Protein AF-A0A432TRB0-F1 (afdb_monomer)

Mean predicted aligned error: 4.16 Å

Sequence (182 aa):
MESYEELVNFVTTVERAGCDTFIIHARKAWLKGLSPKENRTVPPLNYDWVYQIKQDFPELTIGINGGINCLEDALNHLERVDSTMLGRVAYHQPYLLCDVDAKIYKQNTTKLSREQVLLDFIEYMKNQNDQGVPIRSMTRHILGLYHGQPNAKKFRRLLSGTTVELDHLYEWLEYKDRERGS

Radius of gyration: 20.76 Å; Cα contacts (8 Å, |Δi|>4): 179; chains: 1; bounding box: 58×46×51 Å

Nearest PDB structures (foldseek):
  3b0u-assembly2_Y  TM=9.724E-01  e=5.844E-15  Thermus thermophilus HB8
  3b0p-assembly1_A  TM=9.502E-01  e=9.529E-14  Thermus thermophilus HB8
  8ruw-assembly1_C  TM=7.372E-01  e=8.352E-02  Archaeoglobus fulgidus DSM 4304
  8ruw-assembly3_D  TM=7.428E-01  e=2.036E-01  Archaeoglobus fulgidus DSM 4304
  8ruw-assembly2_A  TM=5.173E-01  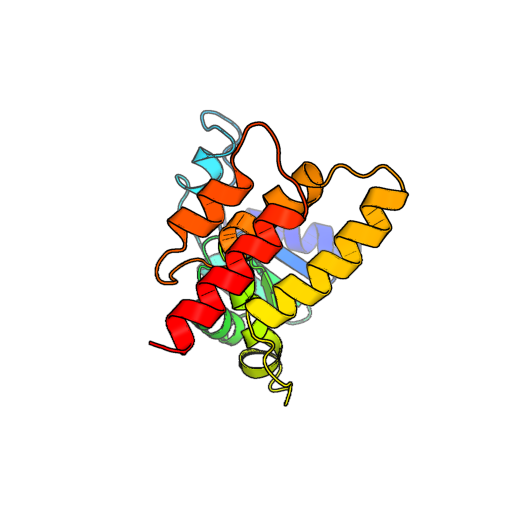e=1.343E-01  Archaeoglobus fulgidus DSM 4304

Structur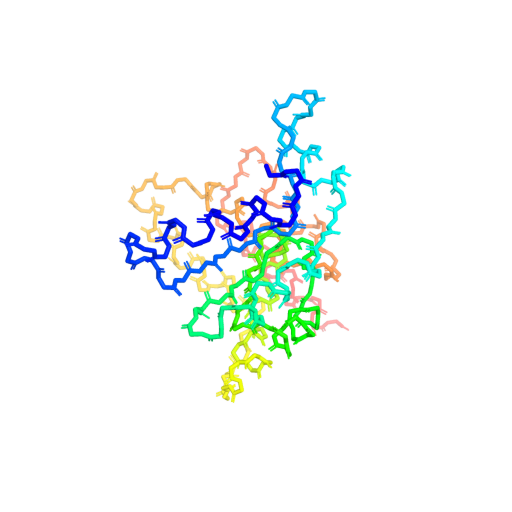e (mmCIF, N/CA/C/O backbone):
data_AF-A0A432TRB0-F1
#
_entry.id   AF-A0A432TRB0-F1
#
loop_
_atom_site.group_PDB
_atom_site.id
_atom_site.type_symbol
_atom_site.label_atom_id
_atom_site.label_alt_id
_atom_site.label_comp_id
_atom_site.label_asym_id
_atom_site.label_entity_id
_atom_site.label_seq_id
_atom_site.pdbx_PDB_ins_code
_atom_site.Cartn_x
_atom_site.Cartn_y
_atom_site.Cartn_z
_atom_site.occupancy
_atom_site.B_iso_or_equiv
_atom_site.auth_seq_id
_atom_site.auth_comp_id
_atom_site.auth_asym_id
_atom_site.auth_atom_id
_atom_site.pdbx_PDB_model_num
ATOM 1 N N . MET A 1 1 ? -15.232 14.414 12.896 1.00 74.44 1 MET A N 1
ATOM 2 C CA . MET A 1 1 ? -14.896 13.607 14.077 1.00 74.44 1 MET A CA 1
ATOM 3 C C . MET A 1 1 ? -13.845 14.346 14.857 1.00 74.44 1 MET A C 1
ATOM 5 O O . MET A 1 1 ? -12.675 14.332 14.479 1.00 74.44 1 MET A O 1
ATOM 9 N N . GLU A 1 2 ? -14.282 15.049 15.889 1.00 83.25 2 GLU A N 1
ATOM 10 C CA . GLU A 1 2 ? -13.422 15.837 16.752 1.00 83.25 2 GLU A CA 1
ATOM 11 C C . GLU A 1 2 ? -13.025 15.112 18.037 1.00 83.25 2 GLU A C 1
ATOM 13 O O . GLU A 1 2 ? -11.915 15.351 18.521 1.00 83.25 2 GLU A O 1
ATOM 18 N N . SER A 1 3 ? -13.829 14.150 18.497 1.00 93.19 3 SER A N 1
ATOM 19 C CA . SER A 1 3 ? -13.592 13.341 19.699 1.00 93.19 3 SER A CA 1
ATOM 20 C C . SER A 1 3 ? -13.648 11.831 19.424 1.00 93.19 3 SER A C 1
ATOM 22 O O . SER A 1 3 ? -14.119 11.388 18.374 1.00 93.19 3 SER A O 1
ATOM 24 N N . TYR A 1 4 ? -13.164 11.044 20.389 1.00 96.31 4 TYR A N 1
ATOM 25 C CA . TYR A 1 4 ? -13.282 9.585 20.364 1.00 96.31 4 TYR A CA 1
ATOM 26 C C . TYR A 1 4 ? -14.751 9.139 20.424 1.00 96.31 4 TYR A C 1
ATOM 28 O O . TYR A 1 4 ? -15.165 8.256 19.683 1.00 96.31 4 TYR A O 1
ATOM 36 N N . GLU A 1 5 ? -15.565 9.817 21.233 1.00 97.25 5 GLU A N 1
ATOM 37 C CA . GLU A 1 5 ? -17.002 9.556 21.359 1.00 97.25 5 GLU A CA 1
ATOM 38 C C . GLU A 1 5 ? -17.745 9.716 20.022 1.00 97.25 5 GLU A C 1
ATOM 40 O O . GLU A 1 5 ? -18.594 8.899 19.676 1.00 97.25 5 GLU A O 1
ATOM 45 N N . GLU A 1 6 ? -17.386 10.718 19.211 1.00 96.00 6 GLU A N 1
ATOM 46 C CA . GLU A 1 6 ? -17.946 10.864 17.862 1.00 96.00 6 GLU A CA 1
ATOM 47 C C . GLU A 1 6 ? -17.585 9.685 16.945 1.00 96.00 6 GLU A C 1
ATOM 49 O O . GLU A 1 6 ? -18.411 9.273 16.128 1.00 96.00 6 GLU A O 1
ATOM 54 N N . LEU A 1 7 ? -16.370 9.136 17.069 1.00 96.81 7 LEU A N 1
ATOM 55 C CA . LEU A 1 7 ? -15.952 7.948 16.320 1.00 96.81 7 LEU A CA 1
ATOM 56 C C . LEU A 1 7 ? -16.743 6.711 16.767 1.00 96.81 7 LEU A C 1
ATOM 58 O O . LEU A 1 7 ? -17.255 5.989 15.914 1.00 96.81 7 LEU A O 1
ATOM 62 N N . VAL A 1 8 ? -16.908 6.506 18.076 1.00 98.19 8 VAL A N 1
ATOM 63 C CA . VAL A 1 8 ? -17.720 5.415 18.648 1.00 98.19 8 VAL A CA 1
ATOM 64 C C . VAL A 1 8 ? -19.171 5.498 18.170 1.00 98.19 8 VAL A C 1
ATOM 66 O O . VAL A 1 8 ? -19.730 4.505 17.700 1.00 98.19 8 VAL A O 1
ATOM 69 N N . ASN A 1 9 ? -19.775 6.689 18.218 1.00 97.94 9 ASN A N 1
ATOM 70 C CA . ASN A 1 9 ? -21.145 6.912 17.751 1.00 97.94 9 ASN A CA 1
ATOM 71 C C . ASN A 1 9 ? -21.296 6.614 16.254 1.00 97.94 9 ASN A C 1
ATOM 73 O O . ASN A 1 9 ? -22.291 6.016 15.835 1.00 97.94 9 ASN A O 1
ATOM 77 N N . PHE A 1 10 ? -20.305 6.991 15.442 1.00 97.38 10 PHE A N 1
ATOM 78 C CA . PHE A 1 10 ? -20.291 6.661 14.020 1.00 97.38 10 PHE A CA 1
ATOM 79 C C . PHE A 1 10 ? -20.196 5.153 13.781 1.00 97.38 10 PHE A C 1
ATOM 81 O O . PHE A 1 10 ? -21.017 4.619 13.038 1.00 97.38 10 PHE A O 1
ATOM 88 N N . VAL A 1 11 ? -19.242 4.473 14.427 1.00 98.12 11 VAL A N 1
ATOM 89 C CA . VAL A 1 11 ? -19.058 3.019 14.295 1.00 98.12 11 VAL A CA 1
ATOM 90 C C . VAL A 1 11 ? -20.341 2.295 14.689 1.00 98.12 11 VAL A C 1
ATOM 92 O O . VAL A 1 11 ? -20.870 1.547 13.879 1.00 98.12 11 VAL A O 1
ATOM 95 N N . THR A 1 12 ? -20.922 2.627 15.844 1.00 98.25 12 THR A N 1
ATOM 96 C CA . THR A 1 12 ? -22.200 2.065 16.324 1.00 98.25 12 THR A CA 1
ATOM 97 C C . THR A 1 12 ? -23.340 2.273 15.325 1.00 98.25 12 THR A C 1
ATOM 99 O O . THR A 1 12 ? -24.150 1.385 15.078 1.00 98.25 12 THR A O 1
ATOM 102 N N . THR A 1 13 ? -23.441 3.467 14.736 1.00 98.38 13 THR A N 1
ATOM 103 C CA . THR A 1 13 ? -24.518 3.773 13.782 1.00 98.38 13 THR A CA 1
ATOM 104 C C . THR A 1 13 ? -24.393 2.933 12.512 1.00 98.38 13 THR A C 1
ATOM 106 O O . THR A 1 13 ? -25.391 2.426 12.005 1.00 98.38 13 THR A O 1
ATOM 109 N N . VAL A 1 14 ? -23.171 2.78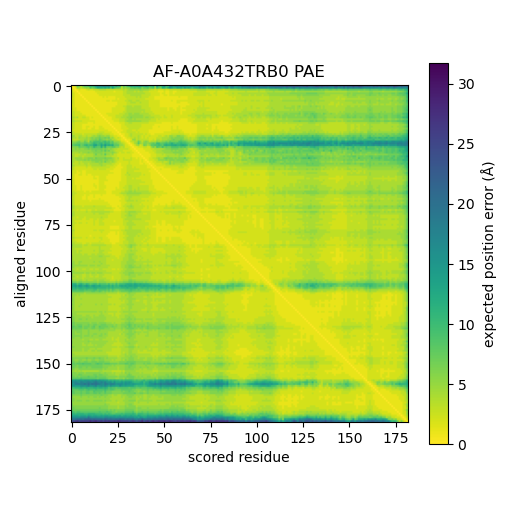6 11.999 1.00 98.19 14 VAL A N 1
ATOM 110 C CA . VAL A 1 14 ? -22.887 2.049 10.761 1.00 98.19 14 VAL A CA 1
ATOM 111 C C . VAL A 1 14 ? -22.937 0.532 10.990 1.00 98.19 14 VAL A C 1
ATOM 113 O O . VAL A 1 14 ? -23.422 -0.202 10.134 1.00 98.19 14 VAL A O 1
ATOM 116 N N . GLU A 1 15 ? -22.528 0.067 12.168 1.00 98.00 15 GLU A N 1
ATOM 117 C CA . GLU A 1 15 ? -22.629 -1.327 12.616 1.00 98.00 15 GLU A CA 1
ATOM 118 C C . GLU A 1 15 ? -24.089 -1.779 12.723 1.00 98.00 15 GLU A C 1
ATOM 120 O O . GLU A 1 15 ? -24.465 -2.791 12.137 1.00 98.00 15 GLU A O 1
ATOM 125 N N . ARG A 1 16 ? -24.968 -0.952 13.306 1.00 97.88 16 ARG A N 1
ATOM 126 C CA . ARG A 1 16 ? -26.427 -1.188 13.316 1.00 97.88 16 ARG A CA 1
ATOM 127 C C . ARG A 1 16 ? -27.068 -1.242 11.929 1.00 97.88 16 ARG A C 1
ATOM 129 O O . ARG A 1 16 ? -28.162 -1.785 11.790 1.00 97.88 16 ARG A O 1
ATOM 136 N N . ALA A 1 17 ? -26.416 -0.680 10.913 1.00 98.25 17 ALA A N 1
ATOM 137 C CA . ALA A 1 17 ? -26.844 -0.800 9.522 1.00 98.25 17 ALA A CA 1
ATOM 138 C C . ALA A 1 17 ? -26.351 -2.100 8.848 1.00 98.25 17 ALA A C 1
ATOM 140 O O . ALA A 1 17 ? -26.643 -2.317 7.673 1.00 98.25 17 ALA A O 1
ATOM 141 N N . GLY A 1 18 ? -25.634 -2.964 9.577 1.00 97.88 18 GLY A N 1
ATOM 142 C CA . GLY A 1 18 ? -25.152 -4.272 9.126 1.00 97.88 18 GLY A CA 1
ATOM 143 C C . GLY A 1 18 ? -23.686 -4.306 8.685 1.00 97.88 18 GLY A C 1
ATOM 144 O O . GLY A 1 18 ? -23.268 -5.293 8.089 1.00 97.88 18 GLY A O 1
ATOM 145 N N . CYS A 1 19 ? -22.906 -3.248 8.927 1.00 98.38 19 CYS A N 1
ATOM 146 C CA . CYS A 1 19 ? -21.479 -3.226 8.603 1.00 98.38 19 CYS A CA 1
ATOM 147 C C . CYS A 1 19 ? -20.657 -3.920 9.697 1.00 98.38 19 CYS A C 1
ATOM 149 O O . CYS A 1 19 ? -20.662 -3.475 10.840 1.00 98.38 19 CYS A O 1
ATOM 151 N N . ASP A 1 20 ? -19.899 -4.953 9.341 1.00 98.19 20 ASP A N 1
ATOM 152 C CA . ASP A 1 20 ? -19.050 -5.712 10.272 1.00 98.19 20 ASP A CA 1
ATOM 153 C C . ASP A 1 20 ? -17.554 -5.352 10.183 1.00 98.19 20 ASP A C 1
ATOM 155 O O . ASP A 1 20 ? -16.756 -5.754 11.032 1.00 98.19 20 ASP A O 1
ATOM 159 N N . THR A 1 21 ? -17.165 -4.575 9.168 1.00 98.56 21 THR A N 1
ATOM 160 C CA . THR A 1 21 ? -15.766 -4.305 8.829 1.00 98.56 21 THR A CA 1
ATOM 161 C C . THR A 1 21 ? -15.508 -2.811 8.678 1.00 98.56 21 THR A C 1
ATOM 163 O O . THR A 1 21 ? -16.112 -2.136 7.845 1.00 98.56 21 THR A O 1
ATOM 166 N N . PHE A 1 22 ? -14.545 -2.287 9.436 1.00 98.62 22 PHE A N 1
ATOM 167 C CA . PHE A 1 22 ? -14.194 -0.869 9.447 1.00 98.62 22 PHE A CA 1
ATOM 168 C C . PHE A 1 22 ? -12.711 -0.673 9.173 1.00 98.62 22 PHE A C 1
ATOM 170 O O . PHE A 1 22 ? -11.869 -1.071 9.970 1.00 98.62 22 PHE A O 1
ATOM 177 N N . ILE A 1 23 ? -12.376 0.017 8.082 1.00 98.25 23 ILE A N 1
ATOM 178 C CA . ILE A 1 23 ? -11.000 0.441 7.808 1.00 98.25 23 ILE A CA 1
ATOM 179 C C . ILE A 1 23 ? -10.862 1.914 8.174 1.00 98.25 23 ILE A C 1
ATOM 181 O O . ILE A 1 23 ? -11.333 2.801 7.461 1.00 98.25 23 ILE A O 1
ATOM 185 N N . ILE A 1 24 ? -10.208 2.178 9.300 1.00 97.88 24 ILE A N 1
ATOM 186 C CA . ILE A 1 24 ? -10.094 3.514 9.873 1.00 97.88 24 ILE A CA 1
ATOM 187 C C . ILE A 1 24 ? -8.760 4.124 9.450 1.00 97.88 24 ILE A C 1
ATOM 189 O O . ILE A 1 24 ? -7.683 3.682 9.856 1.00 97.88 24 ILE A O 1
ATOM 193 N N . HIS A 1 25 ? -8.820 5.192 8.650 1.00 97.00 25 HIS A N 1
ATOM 194 C CA . HIS A 1 25 ? -7.656 6.050 8.462 1.00 97.00 25 HIS A CA 1
ATOM 195 C C . HIS A 1 25 ? -7.420 6.819 9.763 1.00 97.00 25 HIS A C 1
ATOM 197 O O . HIS A 1 25 ? -8.200 7.697 10.124 1.00 97.00 25 HIS A O 1
ATOM 203 N N . ALA A 1 26 ? -6.309 6.539 10.442 1.00 96.62 26 ALA A N 1
ATOM 204 C CA . ALA A 1 26 ? -5.954 7.075 11.756 1.00 96.62 26 ALA A CA 1
ATOM 205 C C . ALA A 1 26 ? -5.559 8.564 11.731 1.00 96.62 26 ALA A C 1
ATOM 207 O O . ALA A 1 26 ? -4.728 9.015 12.507 1.00 96.62 26 ALA A O 1
ATOM 208 N N . ARG A 1 27 ? -6.089 9.348 10.791 1.00 94.25 27 ARG A N 1
ATOM 209 C CA . ARG A 1 27 ? -5.815 10.775 10.626 1.00 94.25 27 ARG A CA 1
ATOM 210 C C . ARG A 1 27 ? -7.122 11.474 10.306 1.00 94.25 27 ARG A C 1
ATOM 212 O O . ARG A 1 27 ? -7.844 11.039 9.413 1.00 94.25 27 ARG A O 1
ATOM 219 N N . LYS A 1 28 ? -7.386 12.584 10.988 1.00 90.88 28 LYS A N 1
ATOM 220 C CA . LYS A 1 28 ? -8.541 13.431 10.683 1.00 90.88 28 LYS A CA 1
ATOM 221 C C . LYS A 1 28 ? -8.405 14.033 9.282 1.00 90.88 28 LYS A C 1
ATOM 223 O O . LYS A 1 28 ? -7.316 14.439 8.882 1.00 90.88 28 LYS A O 1
ATOM 228 N N . ALA A 1 29 ? -9.522 14.138 8.569 1.00 88.00 29 ALA A N 1
ATOM 229 C CA . ALA A 1 29 ? -9.616 14.932 7.351 1.00 88.00 29 ALA A CA 1
ATOM 230 C C . ALA A 1 29 ? -10.151 16.329 7.701 1.00 88.00 29 ALA A C 1
ATOM 232 O O . ALA A 1 29 ? -11.322 16.487 8.043 1.00 88.00 29 ALA A O 1
ATOM 233 N N . TRP A 1 30 ? -9.300 17.350 7.618 1.00 89.06 30 TRP A N 1
ATOM 234 C CA . TRP A 1 30 ? -9.689 18.751 7.767 1.00 89.06 30 TRP A CA 1
ATOM 235 C C . TRP A 1 30 ? -10.098 19.312 6.407 1.00 89.06 30 TRP A C 1
ATOM 237 O O . TRP A 1 30 ? -9.271 19.656 5.563 1.00 89.06 30 TRP A O 1
ATOM 247 N N . LEU A 1 31 ? -11.413 19.383 6.191 1.00 84.44 31 LEU A N 1
ATOM 248 C CA . LEU A 1 31 ? -12.007 19.801 4.916 1.00 84.44 31 LEU A CA 1
ATOM 249 C C . LEU A 1 31 ? -11.920 21.314 4.663 1.00 84.44 31 LEU A C 1
ATOM 251 O O . LEU A 1 31 ? -12.159 21.764 3.546 1.00 84.44 31 LEU A O 1
ATOM 255 N N . LYS A 1 32 ? -11.587 22.108 5.686 1.00 84.44 32 LYS A N 1
ATOM 256 C CA . LYS A 1 32 ? -11.399 23.558 5.577 1.00 84.44 32 LYS A CA 1
ATOM 257 C C . LYS A 1 32 ? -9.938 23.903 5.842 1.00 84.44 32 LYS A C 1
ATOM 259 O O . LYS A 1 32 ? -9.384 23.496 6.857 1.00 84.44 32 LYS A O 1
ATOM 264 N N . GLY A 1 33 ? -9.337 24.671 4.936 1.00 88.06 33 GLY A N 1
ATOM 265 C CA . GLY A 1 33 ? -8.008 25.259 5.120 1.00 88.06 33 GLY A CA 1
ATOM 266 C C . GLY A 1 33 ? -6.815 24.394 4.702 1.00 88.06 33 GLY A C 1
ATOM 267 O O . GLY A 1 33 ? -5.718 24.932 4.651 1.00 88.06 33 GLY A O 1
ATOM 268 N N . LEU A 1 34 ? -7.003 23.113 4.358 1.00 90.38 34 LEU A N 1
ATOM 269 C CA . LEU A 1 34 ? -5.927 22.237 3.875 1.00 90.38 34 LEU A CA 1
ATOM 270 C C . LEU A 1 34 ? -6.250 21.618 2.509 1.00 90.38 34 LEU A C 1
ATOM 272 O O . LEU A 1 34 ? -7.362 21.151 2.263 1.00 90.38 34 LEU A O 1
ATOM 276 N N . SER A 1 35 ? -5.245 21.527 1.640 1.00 90.25 35 SER A N 1
ATOM 277 C CA . SER A 1 35 ? -5.315 20.759 0.392 1.00 90.25 35 SER A CA 1
ATOM 278 C C . SER A 1 35 ? -5.384 19.240 0.649 1.00 90.25 35 SER A C 1
ATOM 280 O O . SER A 1 35 ? -5.012 18.761 1.728 1.00 90.25 35 SER A O 1
ATOM 282 N N . PRO A 1 36 ? -5.775 18.419 -0.349 1.00 88.12 36 PRO A N 1
ATOM 283 C CA . PRO A 1 36 ? -5.734 16.957 -0.226 1.00 88.12 36 PRO A CA 1
ATOM 284 C C . PRO A 1 36 ? -4.340 16.400 0.097 1.00 88.12 36 PRO A C 1
ATOM 286 O O . PRO A 1 36 ? -4.217 15.357 0.738 1.00 88.12 36 PRO A O 1
ATOM 289 N N . LYS A 1 37 ? -3.274 17.081 -0.345 1.00 88.31 37 LYS A N 1
ATOM 290 C CA . LYS A 1 37 ? -1.893 16.696 -0.036 1.00 88.31 37 LYS A CA 1
ATOM 291 C C . LYS A 1 37 ? -1.568 16.978 1.429 1.00 88.31 37 LYS A C 1
ATOM 293 O O . LYS A 1 37 ? -1.043 16.095 2.102 1.00 88.31 37 LYS A O 1
ATOM 298 N N . GLU A 1 38 ? -1.915 18.163 1.922 1.00 91.00 38 GLU A N 1
ATOM 299 C CA . GLU A 1 38 ? -1.681 18.556 3.316 1.00 91.00 38 GLU A CA 1
ATOM 300 C C . GLU A 1 38 ? -2.500 17.716 4.292 1.00 91.00 38 GLU A C 1
ATOM 302 O O . GLU A 1 38 ? -1.979 17.304 5.321 1.00 91.00 38 GLU A O 1
ATOM 307 N N . ASN A 1 39 ? -3.729 17.336 3.940 1.00 90.12 39 ASN A N 1
ATOM 308 C CA . ASN A 1 39 ? -4.539 16.413 4.741 1.00 90.12 39 ASN A CA 1
ATOM 309 C C . ASN A 1 39 ? -3.878 15.039 4.969 1.00 90.12 39 ASN A C 1
ATOM 311 O O . ASN A 1 39 ? -4.236 14.321 5.898 1.00 90.12 39 ASN A O 1
ATOM 315 N N . ARG A 1 40 ? -2.872 14.672 4.165 1.00 87.69 40 ARG A N 1
ATOM 316 C CA . ARG A 1 40 ? -2.099 13.429 4.327 1.00 87.69 40 ARG A CA 1
ATOM 317 C C . ARG A 1 40 ? -0.829 13.592 5.167 1.00 87.69 40 ARG A C 1
ATOM 319 O O . ARG A 1 40 ? -0.159 12.581 5.412 1.00 87.69 40 ARG A O 1
ATOM 326 N N . THR A 1 41 ? -0.457 14.821 5.538 1.00 87.81 41 THR A N 1
ATOM 327 C CA . THR A 1 41 ? 0.804 15.136 6.241 1.00 87.81 41 THR A CA 1
ATOM 328 C C . THR A 1 41 ? 0.640 16.030 7.471 1.00 87.81 41 THR A C 1
ATOM 330 O O . THR A 1 41 ? 1.340 15.780 8.446 1.00 87.81 41 THR A O 1
ATOM 333 N N . VAL A 1 42 ? -0.332 16.944 7.502 1.00 91.25 42 VAL A N 1
ATOM 334 C CA . VAL A 1 42 ? -0.515 17.943 8.569 1.00 91.25 42 VAL A CA 1
ATOM 335 C C . VAL A 1 42 ? -1.262 17.411 9.804 1.00 91.25 42 VAL A C 1
ATOM 337 O O . VAL A 1 42 ? -0.665 17.462 10.876 1.00 91.25 42 VAL A O 1
ATOM 340 N N . PRO A 1 43 ? -2.498 16.864 9.734 1.00 92.44 43 PRO A N 1
ATOM 341 C CA . PRO A 1 43 ? -3.165 16.387 10.951 1.00 92.44 43 PRO A CA 1
ATOM 342 C C . PRO A 1 43 ? -2.399 15.194 11.539 1.00 92.44 43 PRO A C 1
ATOM 344 O O . PRO A 1 43 ? -2.001 14.326 10.764 1.00 92.44 43 PRO A O 1
ATOM 347 N N . PRO A 1 44 ? -2.159 15.106 12.855 1.00 94.50 44 PRO A N 1
ATOM 348 C CA . PRO A 1 44 ? -1.385 14.006 13.421 1.00 94.50 44 PRO A CA 1
ATOM 349 C C . PRO A 1 44 ? -2.089 12.659 13.225 1.00 94.50 44 PRO A C 1
ATOM 351 O O . PRO A 1 44 ? -3.308 12.586 13.048 1.00 94.50 44 PRO A O 1
ATOM 354 N N . LEU A 1 45 ? -1.297 11.587 13.242 1.00 96.31 45 LEU A N 1
ATOM 355 C CA . LEU A 1 45 ? -1.832 10.231 13.323 1.00 96.31 45 LEU A CA 1
ATOM 356 C C . LEU A 1 45 ? -2.282 9.957 14.761 1.00 96.31 45 LEU A C 1
ATOM 358 O O . LEU A 1 45 ? -1.612 10.368 15.703 1.00 96.31 45 LEU A O 1
ATOM 362 N N . ASN A 1 46 ? -3.396 9.253 14.912 1.00 97.06 46 ASN A N 1
ATOM 363 C CA . ASN A 1 46 ? -3.943 8.811 16.183 1.00 97.06 46 ASN A CA 1
ATOM 364 C C . ASN A 1 46 ? -4.320 7.331 16.070 1.00 97.06 46 ASN A C 1
ATOM 366 O O . ASN A 1 46 ? -5.469 6.978 15.801 1.00 97.06 46 ASN A O 1
ATOM 370 N N . TYR A 1 47 ? -3.312 6.471 16.201 1.00 98.25 47 TYR A N 1
ATOM 371 C CA . TYR A 1 47 ? -3.503 5.024 16.159 1.00 98.25 47 TYR A CA 1
ATOM 372 C C . TYR A 1 47 ? -4.228 4.502 17.401 1.00 98.25 47 TYR A C 1
ATOM 374 O O . TYR A 1 47 ? -4.985 3.543 17.290 1.00 98.25 47 TYR A O 1
ATOM 382 N N . ASP A 1 48 ? -4.061 5.170 18.545 1.00 98.12 48 ASP A N 1
ATOM 383 C CA . ASP A 1 48 ? -4.652 4.768 19.824 1.00 98.12 48 ASP A CA 1
ATOM 384 C C . ASP A 1 48 ? -6.175 4.705 19.761 1.00 98.12 48 ASP A C 1
ATOM 386 O O . ASP A 1 48 ? -6.768 3.766 20.278 1.00 98.12 48 ASP A O 1
ATOM 390 N N . TRP A 1 49 ? -6.817 5.627 19.041 1.00 98.00 49 TRP A N 1
ATOM 391 C CA . TRP A 1 49 ? -8.262 5.547 18.814 1.00 98.00 49 TRP A CA 1
ATOM 392 C C . TRP A 1 49 ? -8.672 4.321 18.002 1.00 98.00 49 TRP A C 1
ATOM 394 O O . TRP A 1 49 ? -9.709 3.735 18.280 1.00 98.00 49 TRP A O 1
ATOM 404 N N . VAL A 1 50 ? -7.879 3.906 17.012 1.00 98.56 50 VAL A N 1
ATOM 405 C CA . VAL A 1 50 ? -8.200 2.706 16.223 1.00 98.56 50 VAL A CA 1
ATOM 406 C C . VAL A 1 50 ? -8.058 1.450 17.083 1.00 98.56 50 VAL A C 1
ATOM 408 O O . VAL A 1 50 ? -8.903 0.561 17.013 1.00 98.56 50 VAL A O 1
ATOM 411 N N . TYR A 1 51 ? -7.036 1.403 17.942 1.00 98.75 51 TYR A N 1
ATOM 412 C CA . TYR A 1 51 ? -6.864 0.316 18.907 1.00 98.75 51 TYR A CA 1
ATOM 413 C C . TYR A 1 51 ? -7.982 0.273 19.939 1.00 98.75 51 TYR A C 1
ATOM 415 O O . TYR A 1 51 ? -8.488 -0.807 20.230 1.00 98.75 51 TYR A O 1
ATOM 423 N N . GLN A 1 52 ? -8.403 1.431 20.450 1.00 98.56 52 GLN A N 1
ATOM 424 C CA . GLN A 1 52 ? -9.516 1.500 21.387 1.00 98.56 52 GLN A CA 1
ATOM 425 C C . GLN A 1 52 ? -10.824 1.050 20.725 1.00 98.56 52 GLN A C 1
ATOM 427 O O . GLN A 1 52 ? -11.552 0.276 21.330 1.00 98.56 52 GLN A O 1
ATOM 432 N N . ILE A 1 53 ? -11.076 1.401 19.455 1.00 98.56 53 ILE A N 1
ATOM 433 C CA . ILE A 1 53 ? -12.241 0.875 18.723 1.00 98.56 53 ILE A CA 1
ATOM 434 C C . ILE A 1 53 ? -12.191 -0.653 18.618 1.00 98.56 53 ILE A C 1
ATOM 436 O O . ILE A 1 53 ? -13.216 -1.295 18.818 1.00 98.56 53 ILE A O 1
ATOM 440 N N . LYS A 1 54 ? -11.024 -1.264 18.363 1.00 98.69 54 LYS A N 1
ATOM 441 C CA . LYS A 1 54 ? -10.926 -2.734 18.362 1.00 98.69 54 LYS A CA 1
ATOM 442 C C . LYS A 1 54 ? -11.238 -3.346 19.733 1.00 98.69 54 LYS A C 1
ATOM 444 O O . LYS A 1 54 ? -11.829 -4.419 19.792 1.00 98.69 54 LYS A O 1
ATOM 449 N N . GLN A 1 55 ? -10.856 -2.683 20.823 1.00 98.56 55 GLN A N 1
ATOM 450 C CA . GLN A 1 55 ? -11.161 -3.143 22.183 1.00 98.56 55 GLN A CA 1
ATOM 451 C C . GLN A 1 55 ? -12.643 -2.975 22.538 1.00 98.56 55 GLN A C 1
ATOM 453 O O . GLN A 1 55 ? -13.226 -3.874 23.138 1.00 98.56 55 GLN A O 1
ATOM 458 N N . ASP A 1 56 ? -13.246 -1.851 22.152 1.00 98.50 56 ASP A N 1
ATOM 459 C CA . ASP A 1 56 ? -14.644 -1.528 22.449 1.00 98.50 56 ASP A CA 1
ATOM 460 C C . ASP A 1 56 ? -15.622 -2.359 21.595 1.00 98.50 56 ASP A C 1
ATOM 462 O O . ASP A 1 56 ? -16.737 -2.642 22.031 1.00 98.50 56 ASP A O 1
ATOM 466 N N . PHE A 1 57 ? -15.197 -2.779 20.397 1.00 98.38 57 PHE A N 1
ATOM 467 C CA . PHE A 1 57 ? -15.990 -3.556 19.441 1.00 98.38 57 PHE A CA 1
ATOM 468 C C . PHE A 1 57 ? -15.256 -4.843 19.013 1.00 98.38 57 PHE A C 1
ATOM 470 O O . PHE A 1 57 ? -14.840 -4.963 17.856 1.00 98.38 57 PHE A O 1
ATOM 477 N N . PRO A 1 58 ? -15.083 -5.829 19.917 1.00 98.06 58 PRO A N 1
ATOM 478 C CA . PRO A 1 58 ? -14.269 -7.017 19.648 1.00 98.06 58 PRO A CA 1
ATOM 479 C C . PRO A 1 58 ? -14.813 -7.886 18.505 1.00 98.06 58 PRO A C 1
ATOM 481 O O . PRO A 1 58 ? -14.021 -8.496 17.785 1.00 98.06 58 PRO A O 1
ATOM 484 N N . GLU A 1 59 ? -16.135 -7.888 18.310 1.00 97.88 59 GLU A N 1
ATOM 485 C CA . GLU A 1 59 ? -16.830 -8.652 17.264 1.00 97.88 59 GLU A CA 1
ATOM 486 C C . GLU A 1 59 ? -16.659 -8.056 15.854 1.00 97.88 59 GLU A C 1
ATOM 488 O O . GLU A 1 59 ? -16.907 -8.739 14.863 1.00 97.88 59 GLU A O 1
ATOM 493 N N . LEU A 1 60 ? -16.233 -6.791 15.739 1.00 98.56 60 LEU A N 1
ATOM 494 C CA . LEU A 1 60 ? -15.996 -6.148 14.447 1.00 98.56 60 LEU A CA 1
ATOM 495 C C . LEU A 1 60 ? -14.589 -6.440 13.928 1.00 98.56 60 LEU A C 1
ATOM 497 O O . LEU A 1 60 ? -13.622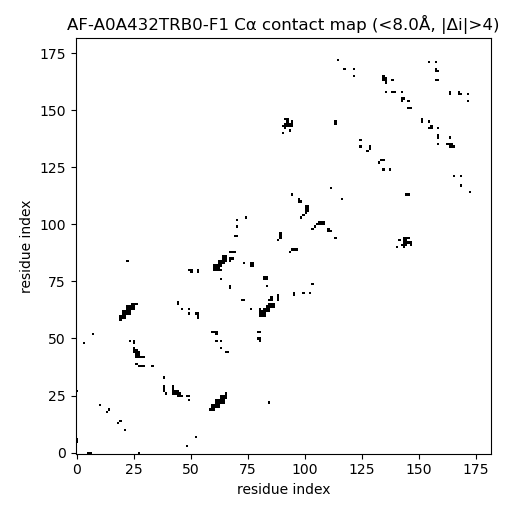 -6.541 14.690 1.00 98.56 60 LEU A O 1
ATOM 501 N N . THR A 1 61 ? -14.466 -6.483 12.602 1.00 98.75 61 THR A N 1
ATOM 502 C CA . THR A 1 61 ? -13.169 -6.484 11.924 1.00 98.75 61 THR A CA 1
ATOM 503 C C . THR A 1 61 ? -12.684 -5.047 11.783 1.00 98.75 61 THR A C 1
ATOM 505 O O . THR A 1 61 ? -13.217 -4.266 10.992 1.00 98.75 61 THR A O 1
ATOM 508 N N . ILE A 1 62 ? -11.647 -4.681 12.530 1.00 98.81 62 ILE A N 1
ATOM 509 C CA . ILE A 1 62 ? -11.070 -3.339 12.520 1.00 98.81 62 ILE A CA 1
ATOM 510 C C . ILE A 1 62 ? -9.740 -3.363 11.771 1.00 98.81 62 ILE A C 1
ATOM 512 O O . ILE A 1 62 ? -8.789 -4.051 12.139 1.00 98.81 62 ILE A O 1
ATOM 516 N N . GLY A 1 63 ? -9.669 -2.584 10.698 1.00 98.62 63 GLY A N 1
ATOM 517 C CA . GLY A 1 63 ? -8.465 -2.335 9.924 1.00 98.62 63 GLY A CA 1
ATOM 518 C C . GLY A 1 63 ? -7.900 -0.949 10.185 1.00 98.62 63 GLY A C 1
ATOM 519 O O . GLY A 1 63 ? -8.638 0.035 10.230 1.00 98.62 63 GLY A O 1
ATOM 520 N N . ILE A 1 64 ? -6.578 -0.841 10.298 1.00 98.62 64 ILE A N 1
ATOM 521 C CA . ILE A 1 64 ? -5.895 0.444 10.469 1.0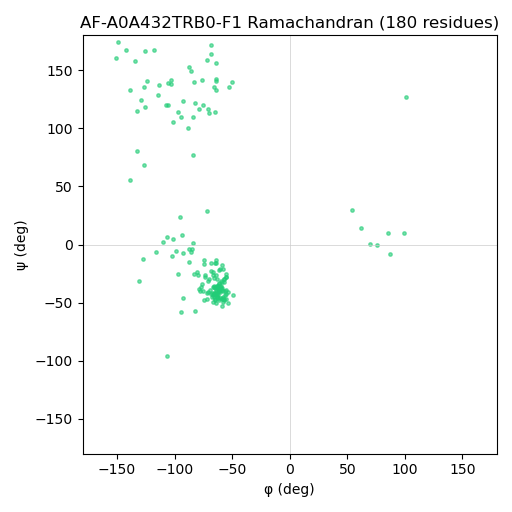0 98.62 64 ILE A CA 1
ATOM 522 C C . ILE A 1 64 ? -5.229 0.913 9.176 1.00 98.62 64 ILE A C 1
ATOM 524 O O . ILE A 1 64 ? -4.599 0.147 8.441 1.00 98.62 64 ILE A O 1
ATOM 528 N N . ASN A 1 65 ? -5.360 2.207 8.892 1.00 98.12 65 ASN A N 1
ATOM 529 C CA . ASN A 1 65 ? -4.741 2.860 7.748 1.00 98.12 65 ASN A CA 1
ATOM 530 C C . ASN A 1 65 ? -4.081 4.193 8.126 1.00 98.12 65 ASN A C 1
ATOM 532 O O . ASN A 1 65 ? -4.464 4.863 9.084 1.00 98.12 65 ASN A O 1
ATOM 536 N N . GLY A 1 66 ? -3.132 4.612 7.287 1.00 96.31 66 GLY A N 1
ATOM 537 C CA . GLY A 1 66 ? -2.493 5.922 7.342 1.00 96.31 66 GLY A CA 1
ATOM 538 C C . GLY A 1 66 ? -1.118 5.859 7.994 1.00 96.31 66 GLY A C 1
ATOM 539 O O . GLY A 1 66 ? -0.979 5.358 9.090 1.00 96.31 66 GLY A O 1
ATOM 540 N N . GLY A 1 67 ? -0.090 6.382 7.322 1.00 94.81 67 GLY A N 1
ATOM 541 C CA . GLY A 1 67 ? 1.251 6.519 7.909 1.00 94.81 67 GLY A CA 1
ATOM 542 C C . GLY A 1 67 ? 2.096 5.245 8.024 1.00 94.81 67 GLY A C 1
ATOM 543 O O . GLY A 1 67 ? 3.236 5.360 8.452 1.00 94.81 67 GLY A O 1
ATOM 544 N N . ILE A 1 68 ? 1.587 4.084 7.608 1.00 97.12 68 ILE A N 1
ATOM 545 C CA . ILE A 1 68 ? 2.305 2.799 7.611 1.00 97.12 68 ILE A CA 1
ATOM 546 C C . ILE A 1 68 ? 3.248 2.743 6.398 1.00 97.12 68 ILE A C 1
ATOM 548 O O . ILE A 1 68 ? 2.774 2.801 5.256 1.00 97.12 68 ILE A O 1
ATOM 552 N N . ASN A 1 69 ? 4.567 2.677 6.626 1.00 95.00 69 ASN A N 1
ATOM 553 C CA . ASN A 1 69 ? 5.577 2.854 5.568 1.00 95.00 69 ASN A CA 1
ATOM 554 C C . ASN A 1 69 ? 6.433 1.612 5.291 1.00 95.00 69 ASN A C 1
ATOM 556 O O . ASN A 1 69 ? 7.207 1.623 4.334 1.00 95.00 69 ASN A O 1
ATOM 560 N N . CYS A 1 70 ? 6.305 0.549 6.079 1.00 95.69 70 CYS A N 1
ATOM 561 C CA . CYS A 1 70 ? 6.945 -0.738 5.817 1.00 95.69 70 CYS A CA 1
ATOM 562 C C . CYS A 1 70 ? 6.107 -1.903 6.365 1.00 95.69 70 CYS A C 1
ATOM 564 O O . CYS A 1 70 ? 5.070 -1.701 6.999 1.00 95.69 70 CYS A O 1
ATOM 566 N N . LEU A 1 71 ? 6.539 -3.136 6.083 1.00 96.50 71 LEU A N 1
ATOM 567 C CA . LEU A 1 71 ? 5.857 -4.337 6.575 1.00 96.50 71 LEU A CA 1
ATOM 568 C C . LEU A 1 71 ? 6.098 -4.565 8.067 1.00 96.50 71 LEU A C 1
ATOM 570 O O . LEU A 1 71 ? 5.259 -5.166 8.724 1.00 96.50 71 LEU A O 1
ATOM 574 N N . GLU A 1 72 ? 7.210 -4.071 8.603 1.00 96.88 72 GLU A N 1
ATOM 575 C CA . GLU A 1 72 ? 7.500 -4.109 10.034 1.00 96.88 72 GLU A CA 1
ATOM 576 C C . GLU A 1 72 ? 6.501 -3.236 10.810 1.00 96.88 72 GLU A C 1
ATOM 578 O O . GLU A 1 72 ? 5.915 -3.707 11.780 1.00 96.88 72 GLU A O 1
ATOM 583 N N . ASP A 1 73 ? 6.211 -2.017 10.330 1.00 96.75 73 ASP A N 1
ATOM 584 C CA . ASP A 1 73 ? 5.135 -1.182 10.882 1.00 96.75 73 ASP A CA 1
ATOM 585 C C . ASP A 1 73 ? 3.795 -1.929 10.835 1.00 96.75 73 ASP A C 1
ATOM 587 O O . ASP A 1 73 ? 3.071 -1.979 11.828 1.00 96.75 73 ASP A O 1
ATOM 591 N N . ALA A 1 74 ? 3.466 -2.529 9.684 1.00 97.94 74 ALA A N 1
ATOM 592 C CA . ALA A 1 74 ? 2.225 -3.276 9.508 1.00 97.94 74 ALA A CA 1
ATOM 593 C C . ALA A 1 74 ? 2.109 -4.435 10.514 1.00 97.94 74 ALA A C 1
ATOM 595 O O . ALA A 1 74 ? 1.085 -4.564 11.175 1.00 97.94 74 ALA A O 1
ATOM 596 N N . LEU A 1 75 ? 3.169 -5.225 10.698 1.00 97.88 75 LEU A N 1
ATOM 597 C CA . LEU A 1 75 ? 3.205 -6.302 11.691 1.00 97.88 75 LEU A CA 1
ATOM 598 C C . LEU A 1 75 ? 2.950 -5.782 13.112 1.00 97.88 75 LEU A C 1
ATOM 600 O O . LEU A 1 75 ? 2.099 -6.334 13.800 1.00 97.88 75 LEU A O 1
ATOM 604 N N . ASN A 1 76 ? 3.588 -4.678 13.510 1.00 97.94 76 ASN A N 1
ATOM 605 C CA . ASN A 1 76 ? 3.365 -4.069 14.828 1.00 97.94 76 ASN A CA 1
ATOM 606 C C . ASN A 1 76 ? 1.907 -3.609 15.021 1.00 97.94 76 ASN A C 1
ATOM 608 O O . ASN A 1 76 ? 1.363 -3.638 16.123 1.00 97.94 76 ASN A O 1
ATOM 612 N N . HIS A 1 77 ? 1.254 -3.146 13.953 1.00 98.50 77 HIS A N 1
ATOM 613 C CA . HIS A 1 77 ? -0.162 -2.791 13.999 1.00 98.50 77 HIS A CA 1
ATOM 614 C C . HIS A 1 77 ? -1.064 -4.029 14.120 1.00 98.50 77 HIS A C 1
ATOM 616 O O . HIS A 1 77 ? -2.020 -3.986 14.894 1.00 98.50 77 HIS A O 1
ATOM 622 N N . LEU A 1 78 ? -0.748 -5.115 13.406 1.00 98.38 78 LEU A N 1
ATOM 623 C CA . LEU A 1 78 ? -1.500 -6.379 13.424 1.00 98.38 78 LEU A CA 1
ATOM 624 C C . LEU A 1 78 ? -1.488 -7.083 14.791 1.00 98.38 78 LEU A C 1
ATOM 626 O O . LEU A 1 78 ? -2.333 -7.931 15.043 1.00 98.38 78 LEU A O 1
ATOM 630 N N . GLU A 1 79 ? -0.592 -6.709 15.705 1.00 98.12 79 GLU A N 1
ATOM 631 C CA . GLU A 1 79 ? -0.652 -7.164 17.104 1.00 98.12 79 GLU A CA 1
ATOM 632 C C . GLU A 1 79 ? -1.847 -6.577 17.879 1.00 98.12 79 GLU A C 1
ATOM 634 O O . GLU A 1 79 ? -2.177 -7.054 18.963 1.00 98.12 79 GLU A O 1
ATOM 639 N N . ARG A 1 80 ? -2.483 -5.518 17.357 1.00 98.56 80 ARG A N 1
ATOM 640 C CA . ARG A 1 80 ? -3.533 -4.752 18.051 1.00 98.56 80 ARG A CA 1
ATOM 641 C C . ARG A 1 80 ? -4.831 -4.584 17.258 1.00 98.56 80 ARG A C 1
ATOM 643 O O . ARG A 1 80 ? -5.815 -4.126 17.832 1.00 98.56 80 ARG A O 1
ATOM 650 N N . VAL A 1 81 ? -4.838 -4.901 15.963 1.00 98.69 81 VAL A N 1
ATOM 651 C CA . VAL A 1 81 ? -6.016 -4.835 15.079 1.00 98.69 81 VAL A CA 1
ATOM 652 C C . VAL A 1 81 ? -6.025 -6.001 14.095 1.00 98.69 81 VAL A C 1
ATOM 654 O O . VAL A 1 81 ? -5.006 -6.654 13.899 1.00 98.69 81 VAL A O 1
ATOM 657 N N . ASP A 1 82 ? -7.151 -6.220 13.421 1.00 98.62 82 ASP A N 1
ATOM 658 C CA . ASP A 1 82 ? -7.344 -7.386 12.553 1.00 98.62 82 ASP A CA 1
ATOM 659 C C . ASP A 1 82 ? -6.688 -7.231 11.175 1.00 98.62 82 ASP A C 1
ATOM 661 O O . ASP A 1 82 ? -6.360 -8.217 10.516 1.00 98.62 82 ASP A O 1
ATOM 665 N N . SER A 1 83 ? -6.508 -5.993 10.696 1.00 98.25 83 SER A N 1
ATOM 666 C CA . SER A 1 83 ? -5.886 -5.749 9.392 1.00 98.25 83 SER A CA 1
ATOM 667 C C . SER A 1 83 ? -5.148 -4.414 9.295 1.00 98.25 83 SER A C 1
ATOM 669 O O . SER A 1 83 ? -5.388 -3.463 10.039 1.00 98.25 83 SER A O 1
ATOM 671 N N . THR A 1 84 ? -4.245 -4.322 8.321 1.00 98.12 84 THR A N 1
ATOM 672 C CA . THR A 1 84 ? -3.522 -3.091 7.981 1.00 98.12 84 THR A CA 1
ATOM 673 C C . THR A 1 84 ? -3.668 -2.783 6.506 1.00 98.12 84 THR A C 1
ATOM 675 O O . THR A 1 84 ? -3.461 -3.659 5.668 1.00 98.12 84 THR A O 1
ATOM 678 N N . MET A 1 85 ? -3.935 -1.524 6.169 1.00 98.12 85 MET A N 1
ATOM 679 C CA . MET A 1 85 ? -3.999 -1.075 4.781 1.00 98.12 85 MET A CA 1
ATOM 680 C C . MET A 1 85 ? -2.780 -0.223 4.424 1.00 98.12 85 MET A C 1
ATOM 682 O O . MET A 1 85 ? -2.579 0.864 4.974 1.00 98.12 85 MET A O 1
ATOM 686 N N . LEU A 1 86 ? -2.017 -0.671 3.425 1.00 97.25 86 LEU A N 1
ATOM 687 C CA . LEU A 1 86 ? -0.923 0.084 2.819 1.00 97.25 86 LEU A CA 1
ATOM 688 C C . LEU A 1 86 ? -1.428 0.866 1.603 1.00 97.25 86 LEU A C 1
ATOM 690 O O . LEU A 1 86 ? -1.971 0.295 0.666 1.00 97.25 86 LEU A O 1
ATOM 694 N N . GLY A 1 87 ? -1.225 2.184 1.609 1.00 94.50 87 GLY A N 1
ATOM 695 C CA . GLY A 1 87 ? -1.604 3.057 0.492 1.00 94.50 87 GLY A CA 1
ATOM 696 C C . GLY A 1 87 ? -0.390 3.540 -0.298 1.00 94.50 87 GLY A C 1
ATOM 697 O O . GLY A 1 87 ? 0.134 2.865 -1.180 1.00 94.50 87 GLY A O 1
ATOM 698 N N . ARG A 1 88 ? 0.087 4.744 0.042 1.00 94.25 88 ARG A N 1
ATOM 699 C CA . ARG A 1 88 ? 1.185 5.429 -0.666 1.00 94.25 88 ARG A CA 1
ATOM 700 C C . ARG A 1 88 ? 2.447 4.582 -0.803 1.00 94.25 88 ARG A C 1
ATOM 702 O O . ARG A 1 88 ? 3.070 4.615 -1.858 1.00 94.25 88 ARG A O 1
ATOM 709 N N . VAL A 1 89 ? 2.825 3.844 0.240 1.00 96.19 89 VAL A N 1
ATOM 710 C CA . VAL A 1 89 ? 4.039 3.023 0.202 1.00 96.19 89 VAL A CA 1
ATOM 711 C C . VAL A 1 89 ? 3.935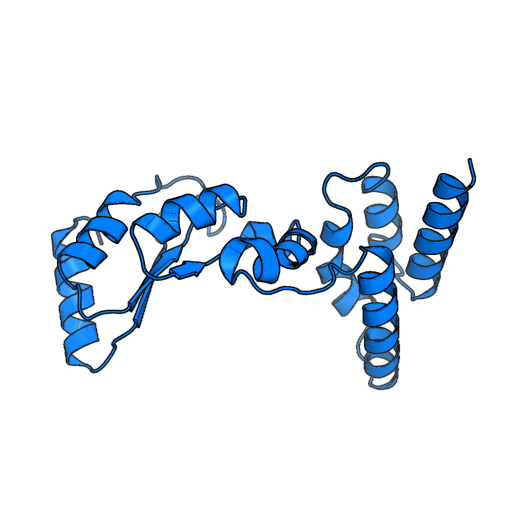 1.910 -0.844 1.00 96.19 89 VAL A C 1
ATOM 713 O O . VAL A 1 89 ? 4.862 1.756 -1.630 1.00 96.19 89 VAL A O 1
ATOM 716 N N . ALA A 1 90 ? 2.788 1.229 -0.950 1.00 96.31 90 ALA A N 1
ATOM 717 C CA . ALA A 1 90 ? 2.567 0.189 -1.953 1.00 96.31 90 ALA A CA 1
ATOM 718 C C . ALA A 1 90 ? 2.658 0.749 -3.382 1.00 96.31 90 ALA A C 1
ATOM 720 O O . ALA A 1 90 ? 3.208 0.105 -4.265 1.00 96.31 90 ALA A O 1
ATOM 721 N N . TYR A 1 91 ? 2.207 1.985 -3.608 1.00 95.44 91 TYR A N 1
ATOM 722 C CA . TYR A 1 91 ? 2.339 2.628 -4.917 1.00 95.44 91 TYR A CA 1
ATOM 723 C C . TYR A 1 91 ? 3.769 3.117 -5.212 1.00 95.44 91 TYR A C 1
ATOM 725 O O . TYR A 1 91 ? 4.258 3.017 -6.335 1.00 95.44 91 TYR A O 1
ATOM 733 N N . HIS A 1 92 ? 4.459 3.675 -4.215 1.00 94.94 92 HIS A N 1
ATOM 734 C CA . HIS A 1 92 ? 5.809 4.220 -4.394 1.00 94.94 92 HIS A CA 1
ATOM 735 C C . HIS A 1 92 ? 6.910 3.154 -4.375 1.00 94.94 92 HIS A C 1
ATOM 737 O O . HIS A 1 92 ? 7.989 3.396 -4.917 1.00 94.94 92 HIS A O 1
ATOM 743 N N . GLN A 1 93 ? 6.653 2.005 -3.753 1.00 96.19 93 GLN A N 1
ATOM 744 C CA . GLN A 1 93 ? 7.603 0.911 -3.567 1.00 96.19 93 GLN A CA 1
ATOM 745 C C . GLN A 1 93 ? 6.921 -0.458 -3.789 1.00 96.19 93 GLN A C 1
ATOM 747 O O . GLN A 1 93 ? 6.982 -1.314 -2.911 1.00 96.19 93 GLN A O 1
ATOM 752 N N . PRO A 1 94 ? 6.274 -0.711 -4.942 1.00 96.25 94 PRO A N 1
ATOM 753 C CA . PRO A 1 94 ? 5.405 -1.879 -5.146 1.00 96.25 94 PRO A CA 1
ATOM 754 C C . PRO A 1 94 ? 6.073 -3.225 -4.871 1.00 96.25 94 PRO A C 1
ATOM 756 O O . PRO A 1 94 ? 5.412 -4.153 -4.419 1.00 96.25 94 PRO A O 1
ATOM 759 N N . TYR A 1 95 ? 7.392 -3.326 -5.045 1.00 96.81 95 TYR A N 1
ATOM 760 C CA . TYR A 1 95 ? 8.121 -4.556 -4.743 1.00 96.81 95 TYR A CA 1
ATOM 761 C C . TYR A 1 95 ? 8.114 -4.950 -3.255 1.00 96.81 95 TYR A C 1
ATOM 763 O O . TYR A 1 95 ? 8.413 -6.095 -2.933 1.00 96.81 95 TYR A O 1
ATOM 771 N N . LEU A 1 96 ? 7.753 -4.041 -2.338 1.00 95.31 96 LEU A N 1
ATOM 772 C CA . LEU A 1 96 ? 7.537 -4.394 -0.929 1.00 95.31 96 LEU A CA 1
ATOM 773 C C . LEU A 1 96 ? 6.473 -5.496 -0.787 1.00 95.31 96 LEU A C 1
ATOM 775 O O . LEU A 1 96 ? 6.542 -6.304 0.133 1.00 95.31 96 LEU A O 1
ATOM 779 N N . LEU A 1 97 ? 5.506 -5.549 -1.711 1.00 94.75 97 LEU A N 1
ATOM 780 C CA . LEU A 1 97 ? 4.402 -6.504 -1.671 1.00 94.75 97 LEU A CA 1
ATOM 781 C C . LEU A 1 97 ? 4.862 -7.944 -1.920 1.00 94.75 97 LEU A C 1
ATOM 783 O O . LEU A 1 97 ? 4.217 -8.867 -1.441 1.00 94.75 97 LEU A O 1
ATOM 787 N N . CYS A 1 98 ? 6.012 -8.146 -2.571 1.00 95.00 98 CYS A N 1
ATOM 788 C CA . CYS A 1 98 ? 6.595 -9.476 -2.764 1.00 95.00 98 CYS A CA 1
ATOM 789 C C . CYS A 1 98 ? 7.001 -10.158 -1.446 1.00 95.00 98 CYS A C 1
ATOM 791 O O . CYS A 1 98 ? 7.305 -11.345 -1.452 1.00 95.00 98 CYS A O 1
ATOM 793 N N . ASP A 1 99 ? 7.048 -9.421 -0.333 1.00 94.44 99 ASP A N 1
ATOM 794 C CA . ASP A 1 99 ? 7.337 -9.963 0.996 1.00 94.44 99 ASP A CA 1
ATOM 795 C C . ASP A 1 99 ? 6.071 -10.220 1.836 1.00 94.44 99 ASP A C 1
ATOM 797 O O . ASP A 1 99 ? 6.182 -10.767 2.931 1.00 94.44 99 ASP A O 1
ATOM 801 N N . VAL A 1 100 ? 4.874 -9.841 1.364 1.00 95.62 100 VAL A N 1
ATOM 802 C CA . VAL A 1 100 ? 3.625 -9.925 2.147 1.00 95.62 100 VAL A CA 1
ATOM 803 C C . VAL A 1 100 ? 3.233 -11.372 2.439 1.00 95.62 100 VAL A C 1
ATOM 805 O O . VAL A 1 100 ? 3.003 -11.704 3.601 1.00 95.62 100 VAL A O 1
ATOM 808 N N . ASP A 1 101 ? 3.219 -12.242 1.429 1.00 95.25 101 ASP A N 1
ATOM 809 C CA . ASP A 1 101 ? 2.839 -13.654 1.585 1.00 95.25 101 ASP A CA 1
ATOM 810 C C . ASP A 1 101 ? 3.685 -14.357 2.652 1.00 95.25 101 ASP A C 1
ATOM 812 O O . ASP A 1 101 ? 3.155 -14.993 3.564 1.00 95.25 101 ASP A O 1
ATOM 816 N N . ALA A 1 102 ? 5.004 -14.166 2.596 1.00 94.50 102 ALA A N 1
ATOM 817 C CA . ALA A 1 102 ? 5.936 -14.766 3.541 1.00 94.50 102 ALA A CA 1
ATOM 818 C C . ALA A 1 102 ? 5.896 -14.090 4.923 1.00 94.50 102 ALA A C 1
ATOM 820 O O . ALA A 1 102 ? 5.831 -14.770 5.950 1.00 94.50 102 ALA A O 1
ATOM 821 N N . LYS A 1 103 ? 5.943 -12.750 4.989 1.00 94.38 103 LYS A N 1
ATOM 822 C CA . LYS A 1 103 ? 6.055 -12.033 6.271 1.00 94.38 103 LYS A CA 1
ATOM 823 C C . LYS A 1 103 ? 4.736 -11.962 7.034 1.00 94.38 103 LYS A C 1
ATOM 825 O O . LYS A 1 103 ? 4.769 -12.109 8.257 1.00 94.38 103 LYS A O 1
ATOM 830 N N . ILE A 1 104 ? 3.614 -11.745 6.349 1.00 94.94 104 ILE A N 1
ATOM 831 C CA . ILE A 1 104 ? 2.291 -11.554 6.960 1.00 94.94 104 ILE A CA 1
ATOM 832 C C . ILE A 1 104 ? 1.533 -12.880 7.010 1.00 94.94 104 ILE A C 1
ATOM 834 O O . ILE A 1 104 ? 1.203 -13.350 8.093 1.00 94.94 104 ILE A O 1
ATOM 838 N N . TYR A 1 105 ? 1.320 -13.518 5.856 1.00 94.69 105 TYR A N 1
ATOM 839 C CA . TYR A 1 105 ? 0.489 -14.725 5.760 1.00 94.69 105 TYR A CA 1
ATOM 840 C C . TYR A 1 105 ? 1.236 -16.029 6.073 1.00 94.69 105 TYR A C 1
ATOM 842 O O . TYR A 1 105 ? 0.618 -17.091 6.106 1.00 94.69 105 TYR A O 1
ATOM 850 N N . LYS A 1 106 ? 2.554 -15.959 6.314 1.00 94.75 106 LYS A N 1
ATOM 851 C CA . LYS A 1 106 ? 3.432 -17.110 6.597 1.00 94.75 106 LYS A CA 1
ATOM 852 C C . LYS A 1 106 ? 3.350 -18.205 5.526 1.00 94.75 106 LYS A C 1
ATOM 854 O O . LYS A 1 106 ? 3.554 -19.383 5.812 1.00 94.75 106 LYS A O 1
ATOM 859 N N . GLN A 1 107 ? 3.057 -17.813 4.289 1.00 95.75 107 GLN A N 1
ATOM 860 C CA . GLN A 1 107 ? 2.996 -18.720 3.155 1.00 95.75 107 GLN A CA 1
ATOM 861 C C . GLN A 1 107 ? 4.397 -18.951 2.594 1.00 95.75 107 GLN A C 1
ATOM 863 O O . GLN A 1 107 ? 5.208 -18.030 2.490 1.00 95.75 107 GLN A O 1
ATOM 868 N N . ASN A 1 108 ? 4.681 -20.195 2.213 1.00 90.19 108 ASN A N 1
ATOM 869 C CA . ASN A 1 108 ? 5.935 -20.545 1.558 1.00 90.19 108 ASN A CA 1
ATOM 870 C C . ASN A 1 108 ? 5.823 -20.275 0.051 1.00 90.19 108 ASN A C 1
ATOM 872 O O . ASN A 1 108 ? 5.601 -21.194 -0.737 1.00 90.19 108 ASN A O 1
ATOM 876 N N . THR A 1 109 ? 5.913 -19.001 -0.334 1.00 87.75 109 THR A N 1
ATOM 877 C CA . THR A 1 109 ? 5.906 -18.576 -1.736 1.00 87.75 109 THR A CA 1
ATOM 878 C C . THR A 1 109 ? 7.313 -18.229 -2.206 1.00 87.75 109 THR A C 1
ATOM 880 O O . THR A 1 109 ? 8.133 -17.661 -1.478 1.00 87.75 109 THR A O 1
ATOM 883 N N . THR A 1 110 ? 7.623 -18.582 -3.453 1.00 89.50 110 THR A N 1
ATOM 884 C CA . THR A 1 110 ? 8.874 -18.153 -4.075 1.00 89.50 110 THR A CA 1
ATOM 885 C C . THR A 1 110 ? 8.792 -16.661 -4.366 1.00 89.50 110 THR A C 1
ATOM 887 O O . THR A 1 110 ? 7.976 -16.214 -5.170 1.00 89.50 110 THR A O 1
ATOM 890 N N . LYS A 1 111 ? 9.667 -15.883 -3.727 1.00 91.50 111 LYS A N 1
ATOM 891 C CA . LYS A 1 111 ? 9.771 -14.448 -3.977 1.00 91.50 111 LYS A CA 1
ATOM 892 C C . LYS A 1 111 ? 10.252 -14.195 -5.407 1.00 91.50 111 LYS A C 1
ATOM 894 O O . LYS A 1 111 ? 11.399 -14.497 -5.738 1.00 91.50 111 LYS A O 1
ATOM 899 N N . LEU A 1 112 ? 9.393 -13.599 -6.231 1.00 94.62 112 LEU A N 1
ATOM 900 C CA . LEU A 1 112 ? 9.759 -13.160 -7.578 1.00 94.62 112 LEU A CA 1
ATOM 901 C C . LEU A 1 112 ? 10.826 -12.068 -7.510 1.00 94.62 112 LEU A C 1
ATOM 903 O O . LEU A 1 112 ? 10.753 -11.186 -6.655 1.00 94.62 112 LEU A O 1
ATOM 907 N N . SER A 1 113 ? 11.799 -12.112 -8.424 1.00 95.94 113 SER A N 1
ATOM 908 C CA . SER A 1 113 ? 12.764 -11.026 -8.613 1.00 95.94 113 SER A CA 1
ATOM 909 C C . SER A 1 113 ? 12.091 -9.811 -9.264 1.00 95.94 113 SER A C 1
ATOM 911 O O . SER A 1 113 ? 11.060 -9.937 -9.926 1.00 95.94 113 SER A O 1
ATOM 913 N N . ARG A 1 114 ? 12.678 -8.613 -9.128 1.00 97.12 114 ARG A N 1
ATOM 914 C CA . ARG A 1 114 ? 12.169 -7.410 -9.819 1.00 97.12 114 ARG A CA 1
ATOM 915 C C . ARG A 1 114 ? 12.181 -7.586 -11.332 1.00 97.12 114 ARG A C 1
ATOM 917 O O . ARG A 1 114 ? 11.272 -7.108 -11.998 1.00 97.12 114 ARG A O 1
ATOM 924 N N . GLU A 1 115 ? 13.205 -8.259 -11.849 1.00 97.06 115 GLU A N 1
ATOM 925 C CA . GLU A 1 115 ? 13.344 -8.564 -13.270 1.00 97.06 115 GLU A CA 1
ATOM 926 C C . GLU A 1 115 ? 12.246 -9.523 -13.738 1.00 97.06 115 GLU A C 1
ATOM 928 O O . GLU A 1 115 ? 11.644 -9.266 -14.774 1.00 97.06 115 GLU A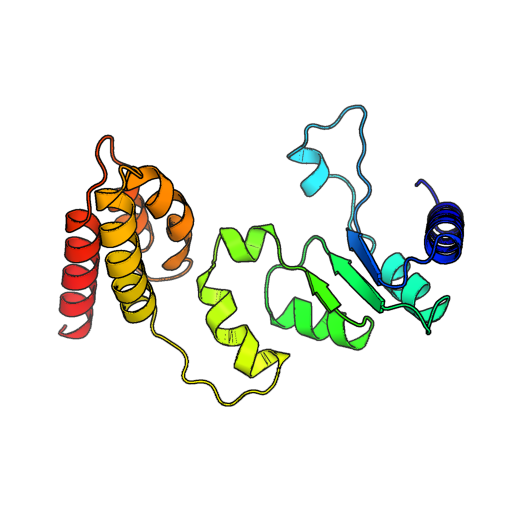 O 1
ATOM 933 N N . GLN A 1 116 ? 11.916 -10.557 -12.952 1.00 96.94 116 GLN A N 1
ATOM 934 C CA . GLN A 1 116 ? 10.820 -11.468 -13.287 1.00 96.94 116 GLN A CA 1
ATOM 935 C C . GLN A 1 116 ? 9.471 -10.744 -13.279 1.00 96.94 116 GLN A C 1
ATOM 937 O O . GLN A 1 116 ? 8.734 -10.821 -14.254 1.00 96.94 116 GLN A O 1
ATOM 942 N N . VAL A 1 117 ? 9.191 -9.951 -12.237 1.00 97.19 117 VAL A N 1
ATOM 943 C CA . VAL A 1 117 ? 7.976 -9.118 -12.176 1.00 97.19 117 VAL A CA 1
ATOM 944 C C . VAL A 1 117 ? 7.886 -8.183 -13.387 1.00 97.19 117 VAL A C 1
ATOM 946 O O . VAL A 1 117 ? 6.804 -7.973 -13.932 1.00 97.19 117 VAL A O 1
ATOM 949 N N . LEU A 1 118 ? 9.013 -7.608 -13.819 1.00 97.81 118 LEU A N 1
ATOM 950 C CA . LEU A 1 118 ? 9.053 -6.730 -14.983 1.00 97.81 118 LEU A CA 1
ATOM 951 C C . LEU A 1 118 ? 8.778 -7.487 -16.288 1.00 97.81 118 LEU A C 1
ATOM 953 O O . LEU A 1 118 ? 8.033 -6.973 -17.117 1.00 97.81 118 LEU A O 1
ATOM 957 N N . LEU A 1 119 ? 9.347 -8.682 -16.462 1.00 98.06 119 LEU A N 1
ATOM 958 C CA . LEU A 1 119 ? 9.110 -9.546 -17.622 1.00 98.06 119 LEU A CA 1
ATOM 959 C C . LEU A 1 119 ? 7.637 -9.959 -17.726 1.00 98.06 119 LEU A C 1
ATOM 961 O O . LEU A 1 119 ? 7.030 -9.768 -18.780 1.00 98.06 119 LEU A O 1
ATOM 965 N N . ASP A 1 120 ? 7.042 -10.415 -16.623 1.00 97.69 120 ASP A N 1
ATOM 966 C CA . ASP A 1 120 ? 5.625 -10.794 -16.573 1.00 97.69 120 ASP A CA 1
ATOM 967 C C . ASP A 1 120 ? 4.726 -9.587 -16.901 1.00 97.69 120 ASP A C 1
ATOM 969 O O . ASP A 1 120 ? 3.747 -9.682 -17.645 1.00 97.69 120 ASP A O 1
ATOM 973 N N . PHE A 1 121 ? 5.087 -8.400 -16.398 1.00 97.94 121 PHE A N 1
ATOM 974 C CA . PHE A 1 121 ? 4.345 -7.180 -16.697 1.00 97.94 121 PHE A CA 1
ATOM 975 C C . PHE A 1 121 ? 4.533 -6.708 -18.145 1.00 97.94 121 PHE A C 1
ATOM 977 O O . PHE A 1 121 ? 3.604 -6.139 -18.717 1.00 97.94 121 PHE A O 1
ATOM 984 N N . ILE A 1 122 ? 5.691 -6.947 -18.770 1.00 98.25 122 ILE A N 1
ATOM 985 C CA . ILE A 1 122 ? 5.904 -6.680 -20.200 1.00 98.25 122 ILE A CA 1
ATOM 986 C C . ILE A 1 122 ? 4.957 -7.528 -21.053 1.00 98.25 122 ILE A C 1
ATOM 988 O O . ILE A 1 122 ? 4.356 -6.989 -21.982 1.00 98.25 122 ILE A O 1
ATOM 992 N N . GLU A 1 123 ? 4.775 -8.811 -20.735 1.00 98.25 123 GLU A N 1
ATOM 993 C CA . GLU A 1 123 ? 3.811 -9.670 -21.440 1.00 98.25 123 GLU A CA 1
ATOM 994 C C . GLU A 1 123 ? 2.382 -9.134 -21.317 1.00 98.25 123 GLU A C 1
ATOM 996 O O . GLU A 1 123 ? 1.675 -8.986 -22.316 1.00 98.25 123 GLU A O 1
ATOM 1001 N N . TYR A 1 124 ? 1.983 -8.740 -20.105 1.00 98.31 124 TYR A N 1
ATOM 1002 C CA . TYR A 1 124 ? 0.705 -8.067 -19.887 1.00 98.31 124 TYR A CA 1
ATOM 1003 C C . TYR A 1 124 ? 0.585 -6.783 -20.725 1.00 98.31 124 TYR A C 1
ATOM 1005 O O . TYR A 1 124 ? -0.424 -6.578 -21.401 1.00 98.31 124 TYR A O 1
ATOM 1013 N N . MET A 1 125 ? 1.615 -5.931 -20.732 1.00 98.19 125 MET A N 1
ATOM 1014 C CA . MET A 1 125 ? 1.608 -4.673 -21.482 1.00 98.19 125 MET A CA 1
ATOM 1015 C C . MET A 1 125 ? 1.493 -4.886 -22.991 1.00 98.19 125 MET A C 1
ATOM 1017 O O . MET A 1 125 ? 0.810 -4.095 -23.633 1.00 98.19 125 MET A O 1
ATOM 1021 N N . LYS A 1 126 ? 2.098 -5.939 -23.555 1.00 98.12 126 LYS A N 1
ATOM 1022 C CA . LYS A 1 126 ? 1.918 -6.305 -24.972 1.00 98.12 126 LYS A CA 1
ATOM 1023 C C . LYS A 1 126 ? 0.445 -6.577 -25.278 1.00 98.12 126 LYS A C 1
ATOM 1025 O O . LYS A 1 126 ? -0.138 -5.894 -26.114 1.00 98.12 126 LYS A O 1
ATOM 1030 N N . ASN A 1 127 ? -0.180 -7.463 -24.501 1.00 98.12 127 ASN A N 1
ATOM 1031 C CA . ASN A 1 127 ? -1.588 -7.834 -24.676 1.00 98.12 127 ASN A CA 1
ATOM 1032 C C . ASN A 1 127 ? -2.548 -6.639 -24.544 1.00 98.12 127 ASN A C 1
ATOM 1034 O O . ASN A 1 127 ? -3.577 -6.584 -25.216 1.00 98.12 127 ASN A O 1
ATOM 1038 N N . GLN A 1 128 ? -2.244 -5.689 -23.655 1.00 98.19 128 GLN A N 1
ATOM 1039 C CA . GLN A 1 128 ? -3.041 -4.469 -23.489 1.00 98.19 128 GLN A CA 1
ATOM 1040 C C . GLN A 1 128 ? -2.781 -3.446 -24.600 1.00 98.19 128 GLN A C 1
ATOM 1042 O O . GLN A 1 128 ? -3.702 -2.758 -25.042 1.00 98.19 128 GLN A O 1
ATOM 1047 N N . ASN A 1 129 ? -1.540 -3.342 -25.069 1.00 97.62 129 ASN A N 1
ATOM 1048 C CA . ASN A 1 129 ? -1.177 -2.441 -26.155 1.00 97.62 129 ASN A CA 1
ATOM 1049 C C . ASN A 1 129 ? -1.823 -2.860 -27.481 1.00 97.62 129 ASN A C 1
ATOM 1051 O O . ASN A 1 129 ? -2.294 -1.994 -28.213 1.00 97.62 129 ASN A O 1
ATOM 1055 N N . ASP A 1 130 ? -1.948 -4.165 -27.738 1.00 97.62 130 ASP A N 1
ATOM 1056 C CA . ASP A 1 130 ? -2.690 -4.701 -28.891 1.00 97.62 130 ASP A CA 1
ATOM 1057 C C . ASP A 1 130 ? -4.182 -4.320 -28.859 1.00 97.62 130 ASP A C 1
ATOM 1059 O O . ASP A 1 130 ? -4.842 -4.250 -29.894 1.00 97.62 130 ASP A O 1
ATOM 1063 N N . GLN A 1 131 ? -4.708 -3.998 -27.673 1.00 97.75 131 GLN A N 1
ATOM 1064 C CA . GLN A 1 131 ? -6.065 -3.483 -27.459 1.00 97.75 131 GLN A CA 1
ATOM 1065 C C . GLN A 1 131 ? -6.131 -1.944 -27.437 1.00 97.75 131 GLN A C 1
ATOM 1067 O O . GLN A 1 131 ? -7.167 -1.364 -27.113 1.00 97.75 131 GLN A O 1
ATOM 1072 N N . GLY A 1 132 ? -5.035 -1.259 -27.772 1.00 97.38 132 GLY A N 1
ATOM 1073 C CA . GLY A 1 132 ? -4.961 0.199 -27.851 1.00 97.38 132 GLY A CA 1
ATOM 1074 C C . GLY A 1 132 ? -4.666 0.907 -26.526 1.00 97.38 132 GLY A C 1
ATOM 1075 O O . GLY A 1 132 ? -4.753 2.135 -26.468 1.00 97.38 132 GLY A O 1
ATOM 1076 N N . VAL A 1 133 ? -4.306 0.184 -25.457 1.00 97.62 133 VAL A N 1
ATOM 1077 C CA . VAL A 1 133 ? -3.894 0.809 -24.191 1.00 97.62 133 VAL A CA 1
ATOM 1078 C C . VAL A 1 133 ? -2.478 1.379 -24.337 1.00 97.62 133 VAL A C 1
ATOM 1080 O O . VAL A 1 133 ? -1.535 0.616 -24.546 1.00 97.62 133 VAL A O 1
ATOM 1083 N N . PRO A 1 134 ? -2.263 2.695 -24.153 1.00 95.81 134 PRO A N 1
ATOM 1084 C CA . PRO A 1 134 ? -0.931 3.273 -24.304 1.00 95.81 134 PRO A CA 1
ATOM 1085 C C . PRO A 1 134 ? 0.061 2.726 -23.268 1.00 95.81 134 PRO A C 1
ATOM 1087 O O . PRO A 1 134 ? -0.214 2.774 -22.066 1.00 95.81 134 PRO A O 1
ATOM 1090 N N . ILE A 1 135 ? 1.262 2.325 -23.704 1.00 96.50 135 ILE A N 1
ATOM 1091 C CA . ILE A 1 135 ? 2.345 1.832 -22.826 1.00 96.50 135 ILE A CA 1
ATOM 1092 C C . ILE A 1 135 ? 2.598 2.769 -21.638 1.00 96.50 135 ILE A C 1
ATOM 1094 O O . ILE A 1 135 ? 2.687 2.326 -20.492 1.00 96.50 135 ILE A O 1
ATOM 1098 N N . ARG A 1 136 ? 2.631 4.086 -21.875 1.00 95.12 136 ARG A N 1
ATOM 1099 C CA . ARG A 1 136 ? 2.841 5.101 -20.827 1.00 95.12 136 ARG A CA 1
ATOM 1100 C C . ARG A 1 136 ? 1.792 5.060 -19.708 1.00 95.12 136 ARG A C 1
ATOM 1102 O O . ARG A 1 136 ? 2.112 5.353 -18.554 1.00 95.12 136 ARG A O 1
ATOM 1109 N N . SER A 1 137 ? 0.551 4.692 -20.025 1.00 95.56 137 SER A N 1
ATOM 1110 C CA . SER A 1 137 ? -0.528 4.564 -19.038 1.00 95.56 137 SER A CA 1
ATOM 1111 C C . SER A 1 137 ? -0.281 3.417 -18.061 1.00 95.56 137 SER A C 1
ATOM 1113 O O . SER A 1 137 ? -0.741 3.499 -16.925 1.00 95.56 137 SER A O 1
ATOM 1115 N N . MET A 1 138 ? 0.482 2.401 -18.472 1.00 96.75 138 MET A N 1
ATOM 1116 C CA . MET A 1 138 ? 0.866 1.249 -17.654 1.00 96.75 138 MET A CA 1
ATOM 1117 C C . MET A 1 138 ? 2.217 1.479 -16.962 1.00 96.75 138 MET A C 1
ATOM 1119 O O . MET A 1 138 ? 2.328 1.309 -15.748 1.00 96.75 138 MET A O 1
ATOM 1123 N N . THR A 1 139 ? 3.232 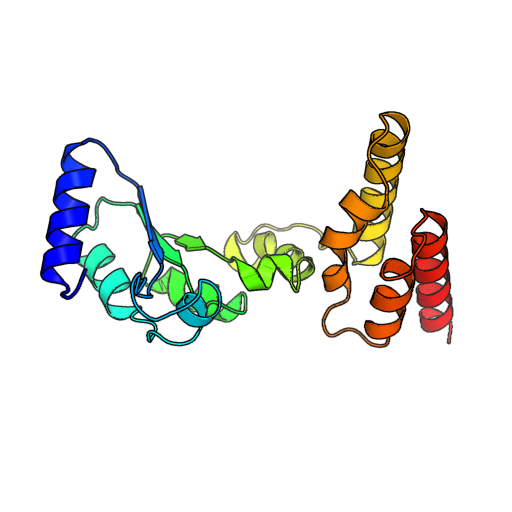1.972 -17.682 1.00 96.25 139 THR A N 1
ATOM 1124 C CA . THR A 1 139 ? 4.589 2.159 -17.131 1.00 96.25 139 THR A CA 1
ATOM 1125 C C . THR A 1 139 ? 4.661 3.209 -16.021 1.00 96.25 139 THR A C 1
ATOM 1127 O O . THR A 1 139 ? 5.458 3.074 -15.089 1.00 96.25 139 THR A O 1
ATOM 1130 N N . ARG A 1 140 ? 3.776 4.218 -16.030 1.00 94.56 140 ARG A N 1
ATOM 1131 C CA . ARG A 1 140 ? 3.674 5.210 -14.939 1.00 94.56 140 ARG A CA 1
ATOM 1132 C C . ARG A 1 140 ? 3.389 4.586 -13.563 1.00 94.56 140 ARG A C 1
ATOM 1134 O O . ARG A 1 140 ? 3.657 5.226 -12.546 1.00 94.56 140 ARG A O 1
ATOM 1141 N N . HIS A 1 141 ? 2.845 3.368 -13.524 1.00 95.25 141 HIS A N 1
ATOM 1142 C CA . HIS A 1 141 ? 2.510 2.654 -12.291 1.00 95.25 141 HIS A CA 1
ATOM 1143 C C . HIS A 1 141 ? 3.674 1.824 -11.735 1.00 95.25 141 HIS A C 1
ATOM 1145 O O . HIS A 1 141 ? 3.656 1.470 -10.561 1.00 95.25 141 HIS A O 1
ATOM 1151 N N . ILE A 1 142 ? 4.723 1.578 -12.526 1.00 96.06 142 ILE A N 1
ATOM 1152 C CA . ILE A 1 142 ? 5.884 0.780 -12.102 1.00 96.06 142 ILE A CA 1
ATOM 1153 C C . ILE A 1 142 ? 7.134 1.618 -11.833 1.00 96.06 142 ILE A C 1
ATOM 1155 O O . ILE A 1 142 ? 8.175 1.054 -11.525 1.00 96.06 142 ILE A O 1
ATOM 1159 N N . LEU A 1 143 ? 7.064 2.955 -11.867 1.00 96.06 143 LEU A N 1
ATOM 1160 C CA . LEU A 1 143 ? 8.219 3.840 -11.615 1.00 96.06 143 LEU A CA 1
ATOM 1161 C C . LEU A 1 143 ? 8.914 3.580 -10.262 1.00 96.06 143 LEU A C 1
ATOM 1163 O O . LEU A 1 143 ? 10.100 3.881 -10.095 1.00 96.06 143 LEU A O 1
ATOM 1167 N N . GLY A 1 144 ? 8.170 3.038 -9.295 1.00 96.75 144 GLY A N 1
ATOM 1168 C CA . GLY A 1 144 ? 8.649 2.644 -7.973 1.00 96.75 144 GLY A CA 1
ATOM 1169 C C . GLY A 1 144 ? 9.217 1.223 -7.875 1.00 96.75 144 GLY A C 1
ATOM 1170 O O . GLY A 1 144 ? 9.709 0.859 -6.811 1.00 96.75 144 GLY A O 1
ATOM 1171 N N . LEU A 1 145 ? 9.172 0.407 -8.937 1.00 97.50 145 LEU A N 1
ATOM 1172 C CA . LEU A 1 145 ? 9.549 -1.015 -8.889 1.00 97.50 145 LEU A CA 1
ATOM 1173 C C . LEU A 1 145 ? 10.969 -1.217 -8.343 1.00 97.50 145 LEU A C 1
ATOM 1175 O O . LEU A 1 145 ?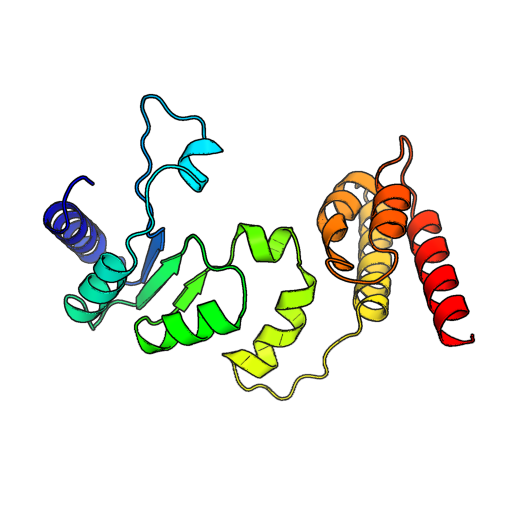 11.192 -2.042 -7.459 1.00 97.50 145 LEU A O 1
ATOM 1179 N N . TYR A 1 146 ? 11.909 -0.382 -8.783 1.00 97.25 146 TYR A N 1
ATOM 1180 C CA . TYR A 1 146 ? 13.303 -0.386 -8.334 1.00 97.25 146 TYR A CA 1
ATOM 1181 C C . TYR A 1 146 ? 13.588 0.616 -7.203 1.00 97.25 146 TYR A C 1
ATOM 1183 O O . TYR A 1 146 ? 14.723 1.050 -7.032 1.00 97.25 146 TYR A O 1
ATOM 1191 N N . HIS A 1 147 ? 12.587 1.024 -6.414 1.00 95.94 147 HIS A N 1
ATOM 1192 C CA . HIS A 1 147 ? 12.807 1.923 -5.277 1.00 95.94 147 HIS A CA 1
ATOM 1193 C C . HIS A 1 147 ? 13.910 1.399 -4.334 1.00 95.94 147 HIS A C 1
ATOM 1195 O O . HIS A 1 147 ? 13.963 0.210 -4.019 1.00 95.94 147 HIS A O 1
ATOM 1201 N N . GLY A 1 148 ? 14.807 2.295 -3.907 1.00 94.44 148 GLY A N 1
ATOM 1202 C CA . GLY A 1 148 ? 15.940 1.971 -3.031 1.00 94.44 148 GLY A CA 1
ATOM 1203 C C . GLY A 1 148 ? 17.051 1.129 -3.671 1.00 94.44 148 GLY A C 1
ATOM 1204 O O . GLY A 1 148 ? 18.019 0.813 -2.991 1.00 94.44 148 GLY A O 1
ATOM 1205 N N . GLN A 1 149 ? 16.944 0.757 -4.951 1.00 95.88 149 GLN A N 1
ATOM 1206 C CA . GLN A 1 149 ? 17.979 -0.013 -5.644 1.00 95.88 149 GLN A CA 1
ATOM 1207 C C . GLN A 1 149 ? 19.052 0.904 -6.260 1.00 95.88 149 GLN A C 1
ATOM 1209 O O . GLN A 1 149 ? 18.742 2.043 -6.645 1.00 95.88 149 GLN A O 1
ATOM 1214 N N . PRO A 1 150 ? 20.296 0.415 -6.429 1.00 94.31 150 PRO A N 1
ATOM 1215 C CA . PRO A 1 150 ? 21.291 1.084 -7.258 1.00 94.31 150 PRO A CA 1
ATOM 1216 C C . PRO A 1 150 ? 20.716 1.414 -8.637 1.00 94.31 150 PRO A C 1
ATOM 1218 O O . PRO A 1 150 ? 19.958 0.637 -9.218 1.00 94.31 150 PRO A O 1
ATOM 1221 N N . ASN A 1 151 ? 21.043 2.598 -9.153 1.00 94.06 151 ASN A N 1
ATOM 1222 C CA . ASN A 1 151 ? 20.637 3.042 -10.489 1.00 94.06 151 ASN A CA 1
ATOM 1223 C C . ASN A 1 151 ? 19.116 3.158 -10.729 1.00 94.06 151 ASN A C 1
ATOM 1225 O O . ASN A 1 151 ? 18.691 3.408 -11.855 1.00 94.06 151 ASN A O 1
ATOM 1229 N N . ALA A 1 152 ? 18.280 3.143 -9.682 1.00 94.94 152 ALA A N 1
ATOM 1230 C CA . ALA A 1 152 ? 16.827 3.340 -9.792 1.00 94.94 152 ALA A CA 1
ATOM 1231 C C . ALA A 1 152 ? 16.418 4.648 -10.500 1.00 94.94 152 ALA A C 1
ATOM 1233 O O . ALA A 1 152 ? 15.354 4.741 -11.113 1.00 94.94 152 ALA A O 1
ATOM 1234 N N . LYS A 1 153 ? 17.264 5.686 -10.433 1.00 94.75 153 LYS A N 1
ATOM 1235 C CA . LYS A 1 153 ? 17.054 6.939 -11.174 1.00 94.75 153 LYS A CA 1
ATOM 1236 C C . LYS A 1 153 ? 17.139 6.728 -12.691 1.00 94.75 153 LYS A C 1
ATOM 1238 O O . LYS A 1 153 ? 16.383 7.371 -13.413 1.00 94.75 153 LYS A O 1
ATOM 1243 N N . LYS A 1 154 ? 18.019 5.836 -13.167 1.00 94.88 154 LYS A N 1
ATOM 1244 C CA . LYS A 1 154 ? 18.134 5.479 -14.589 1.00 94.88 154 LYS A CA 1
ATOM 1245 C C . LYS A 1 154 ? 16.853 4.799 -15.068 1.00 94.88 154 LYS A C 1
ATOM 1247 O O . LYS A 1 154 ? 16.286 5.265 -16.048 1.00 94.88 154 LYS A O 1
ATOM 1252 N N . PHE A 1 155 ? 16.350 3.813 -14.322 1.00 96.25 155 PHE A N 1
ATOM 1253 C CA . PHE A 1 155 ? 15.064 3.169 -14.609 1.00 96.25 155 PHE A CA 1
ATOM 1254 C C . PHE A 1 155 ? 13.924 4.185 -14.735 1.00 96.25 155 PHE A C 1
ATOM 1256 O O . PHE A 1 155 ? 13.235 4.233 -15.748 1.00 96.25 155 PHE A O 1
ATOM 1263 N N . ARG A 1 156 ? 13.777 5.088 -13.753 1.00 95.69 156 ARG A N 1
ATOM 1264 C CA . ARG A 1 156 ? 12.760 6.147 -13.837 1.00 95.69 156 ARG A CA 1
ATOM 1265 C C . ARG A 1 156 ? 12.939 7.024 -15.076 1.00 95.69 156 ARG A C 1
ATOM 1267 O O . ARG A 1 156 ? 11.945 7.375 -15.700 1.00 95.69 156 ARG A O 1
ATOM 1274 N N . ARG A 1 157 ? 14.180 7.369 -15.441 1.00 94.25 157 ARG A N 1
ATOM 1275 C CA . ARG A 1 157 ? 14.474 8.232 -16.595 1.00 94.25 157 ARG A CA 1
ATOM 1276 C C . ARG A 1 157 ? 14.033 7.589 -17.910 1.00 94.25 157 ARG A C 1
ATOM 1278 O O . ARG A 1 157 ? 13.414 8.284 -18.706 1.00 94.25 157 ARG A O 1
ATOM 1285 N N . LEU A 1 158 ? 14.287 6.290 -18.087 1.00 94.50 158 LEU A N 1
ATOM 1286 C CA . LEU A 1 158 ? 13.839 5.519 -19.256 1.00 94.50 158 LEU A CA 1
ATOM 1287 C C . LEU A 1 158 ? 12.314 5.578 -19.439 1.00 94.50 158 LEU A C 1
ATOM 1289 O O . LEU A 1 158 ? 11.819 5.626 -20.556 1.00 94.50 158 LEU A O 1
ATOM 1293 N N . LEU A 1 159 ? 11.567 5.664 -18.335 1.00 94.50 159 LEU A N 1
ATOM 1294 C CA . LEU A 1 159 ? 10.100 5.682 -18.338 1.00 94.50 159 LEU A CA 1
ATOM 1295 C C . LEU A 1 159 ? 9.479 7.078 -18.165 1.00 94.50 159 LEU A C 1
ATOM 1297 O O . LEU A 1 159 ? 8.262 7.197 -18.039 1.00 94.50 159 LEU A O 1
ATOM 1301 N N . SER A 1 160 ? 10.292 8.139 -18.135 1.00 87.56 160 SER A N 1
ATOM 1302 C CA . SER A 1 160 ? 9.823 9.525 -17.942 1.00 87.56 160 SER A CA 1
ATOM 1303 C C . SER A 1 160 ? 9.947 10.399 -19.194 1.00 87.56 160 SER A C 1
ATOM 1305 O O . SER A 1 160 ? 9.641 11.589 -19.128 1.00 87.56 160 SER A O 1
ATOM 1307 N N . GLY A 1 161 ? 10.414 9.835 -20.312 1.00 82.81 161 GLY A N 1
ATOM 1308 C CA . GLY A 1 161 ? 10.572 10.544 -21.580 1.00 82.81 161 GLY A CA 1
ATOM 1309 C C . GLY A 1 161 ? 9.248 10.948 -22.239 1.00 82.81 161 GLY A C 1
ATOM 1310 O O . GLY A 1 161 ? 8.161 10.556 -21.807 1.00 82.81 161 GLY A O 1
ATOM 1311 N N . THR A 1 162 ? 9.348 11.743 -23.310 1.00 81.12 162 THR A N 1
ATOM 1312 C CA . THR A 1 162 ? 8.196 12.151 -24.137 1.00 81.12 162 THR A CA 1
ATOM 1313 C C . THR A 1 162 ? 7.520 10.943 -24.786 1.00 81.12 162 THR A C 1
ATOM 1315 O O . THR A 1 162 ? 6.292 10.876 -24.824 1.00 81.12 162 THR A O 1
ATOM 1318 N N . THR A 1 163 ? 8.327 9.969 -25.211 1.00 88.19 163 THR A N 1
ATOM 1319 C CA . THR A 1 163 ? 7.892 8.675 -25.739 1.00 88.19 163 THR A CA 1
ATOM 1320 C C . THR A 1 163 ? 8.324 7.580 -24.769 1.00 88.19 163 THR A C 1
ATOM 1322 O O . THR A 1 163 ? 9.435 7.623 -24.240 1.00 88.19 163 THR A O 1
ATOM 1325 N N . VAL A 1 164 ? 7.443 6.611 -24.510 1.00 92.81 164 VAL A N 1
ATOM 1326 C CA . VAL A 1 164 ? 7.748 5.433 -23.690 1.00 92.81 164 VAL A CA 1
ATOM 1327 C C . VAL A 1 164 ? 7.264 4.194 -24.431 1.00 92.81 164 VAL A C 1
ATOM 1329 O O . VAL A 1 164 ? 6.062 4.029 -24.620 1.00 92.81 164 VAL A O 1
ATOM 1332 N N . GLU A 1 165 ? 8.207 3.341 -24.818 1.00 94.62 165 GLU A N 1
ATOM 1333 C CA . GLU A 1 165 ? 7.984 2.094 -25.551 1.00 94.62 165 GLU A CA 1
ATOM 1334 C C . GLU A 1 165 ? 8.441 0.892 -24.715 1.00 94.62 165 GLU A C 1
ATOM 1336 O O . GLU A 1 165 ? 9.110 1.054 -23.689 1.00 94.62 165 GLU A O 1
ATOM 1341 N N . LEU A 1 166 ? 8.069 -0.316 -25.148 1.00 95.38 166 LEU A N 1
ATOM 1342 C CA . LEU A 1 166 ? 8.482 -1.559 -24.490 1.00 95.38 166 LEU A CA 1
ATOM 1343 C C . LEU A 1 166 ? 10.007 -1.742 -24.502 1.00 95.38 166 LEU A C 1
ATOM 1345 O O . LEU A 1 166 ? 10.562 -2.234 -23.521 1.00 95.38 166 LEU A O 1
ATOM 1349 N N . ASP A 1 167 ? 10.687 -1.271 -25.548 1.00 96.00 167 ASP A N 1
ATOM 1350 C CA . ASP A 1 167 ? 12.143 -1.381 -25.706 1.00 96.00 167 ASP A CA 1
ATOM 1351 C C . ASP A 1 167 ? 12.919 -0.707 -24.570 1.00 96.00 167 ASP A C 1
ATOM 1353 O O . ASP A 1 167 ? 13.947 -1.218 -24.135 1.00 96.00 167 ASP A O 1
ATOM 1357 N N . HIS A 1 168 ? 12.387 0.368 -23.981 1.00 96.62 168 HIS A N 1
ATOM 1358 C CA . HIS A 1 168 ? 13.004 1.000 -22.810 1.00 96.62 168 HIS A CA 1
ATOM 1359 C C . HIS A 1 168 ? 13.031 0.087 -21.573 1.00 96.62 168 HIS A C 1
ATOM 1361 O O . HIS A 1 168 ? 13.870 0.259 -20.686 1.00 96.62 168 HIS A O 1
ATOM 1367 N N . LEU A 1 169 ? 12.102 -0.867 -21.474 1.00 97.00 169 LEU A N 1
ATOM 1368 C CA . LEU A 1 169 ? 12.075 -1.847 -20.389 1.00 97.00 169 LEU A CA 1
ATOM 1369 C C . LEU A 1 169 ? 13.095 -2.961 -20.644 1.00 97.00 169 LEU A C 1
ATOM 1371 O O . LEU A 1 169 ? 13.771 -3.383 -19.707 1.00 97.00 169 LEU A O 1
ATOM 1375 N N . TYR A 1 170 ? 13.257 -3.382 -21.901 1.00 97.25 170 TYR A N 1
ATOM 1376 C CA . TYR A 1 170 ? 14.300 -4.327 -22.300 1.00 97.25 170 TYR A CA 1
ATOM 1377 C C . TYR A 1 170 ? 15.706 -3.731 -22.138 1.00 97.25 170 TYR A C 1
ATOM 1379 O O . TYR A 1 170 ? 16.564 -4.382 -21.548 1.00 97.25 170 TYR A O 1
ATOM 1387 N N . GLU A 1 171 ? 15.918 -2.461 -22.506 1.00 96.44 171 GLU A N 1
ATOM 1388 C CA . GLU A 1 171 ? 17.185 -1.746 -22.265 1.00 96.44 171 GLU A CA 1
ATOM 1389 C C . GLU A 1 171 ? 17.565 -1.763 -20.774 1.00 96.44 171 GLU A C 1
ATOM 1391 O O . GLU A 1 171 ? 18.733 -1.919 -20.396 1.00 96.44 171 GLU A O 1
ATOM 1396 N N . TRP A 1 172 ? 16.570 -1.611 -19.896 1.00 97.06 172 TRP A N 1
ATOM 1397 C CA . TRP A 1 172 ? 16.788 -1.703 -18.461 1.00 97.06 172 TRP A CA 1
ATOM 1398 C C . TRP A 1 172 ? 17.182 -3.118 -18.013 1.00 97.06 172 TRP A C 1
ATOM 1400 O O . TRP A 1 172 ? 18.103 -3.253 -17.204 1.00 97.06 172 TRP A O 1
ATOM 1410 N N . LEU A 1 173 ? 16.527 -4.159 -18.529 1.00 97.00 173 LEU A N 1
ATOM 1411 C CA . LEU A 1 173 ? 16.865 -5.551 -18.218 1.00 97.00 173 LEU A CA 1
ATOM 1412 C C . LEU A 1 173 ? 18.292 -5.895 -18.680 1.00 97.00 173 LEU A C 1
ATOM 1414 O O . LEU A 1 173 ? 19.093 -6.364 -17.876 1.00 97.00 173 LEU A O 1
ATOM 1418 N N . GLU A 1 174 ? 18.670 -5.525 -19.904 1.00 96.38 174 GLU A N 1
ATOM 1419 C CA . GLU A 1 174 ? 20.038 -5.704 -20.419 1.00 96.38 174 GLU A CA 1
ATOM 1420 C C . GLU A 1 174 ? 21.088 -4.945 -19.598 1.00 96.38 174 GLU A C 1
ATOM 1422 O O . GLU A 1 174 ? 22.234 -5.374 -19.433 1.00 96.38 174 GLU A O 1
ATOM 1427 N N . TYR A 1 175 ? 20.733 -3.761 -19.095 1.00 95.75 175 TYR A N 1
ATOM 1428 C CA . TYR A 1 175 ? 21.585 -3.027 -18.169 1.00 95.75 175 TYR A CA 1
ATOM 1429 C C . TYR A 1 175 ? 21.786 -3.798 -16.857 1.00 95.75 175 TYR A C 1
ATOM 1431 O O . TYR A 1 175 ? 22.917 -3.886 -16.377 1.00 95.75 175 TYR A O 1
ATOM 1439 N N . LYS A 1 176 ? 20.718 -4.378 -16.295 1.00 94.69 176 LYS A N 1
ATOM 1440 C CA . LYS A 1 176 ? 20.785 -5.176 -15.065 1.00 94.69 176 LYS A CA 1
ATOM 1441 C C . LYS A 1 176 ? 21.597 -6.456 -15.234 1.00 94.69 176 LYS A C 1
ATOM 1443 O O . LYS A 1 176 ? 22.333 -6.799 -14.310 1.00 94.69 176 LYS A O 1
ATOM 1448 N N . ASP A 1 177 ? 21.508 -7.114 -16.383 1.00 92.06 177 ASP A N 1
ATOM 1449 C CA . ASP A 1 177 ? 22.284 -8.323 -16.666 1.00 92.06 177 ASP A CA 1
ATOM 1450 C C . ASP A 1 177 ? 23.781 -8.021 -16.781 1.00 92.06 177 ASP A C 1
ATOM 1452 O O . ASP A 1 177 ? 24.601 -8.723 -16.187 1.00 92.06 177 ASP A O 1
ATOM 1456 N N . ARG A 1 178 ? 24.152 -6.914 -17.439 1.00 92.56 178 ARG A N 1
ATOM 1457 C CA . ARG A 1 178 ? 25.554 -6.466 -17.507 1.00 92.56 178 ARG A CA 1
ATOM 1458 C C . ARG A 1 178 ? 26.145 -6.137 -16.136 1.00 92.56 178 ARG A C 1
ATOM 1460 O O . ARG A 1 178 ? 27.289 -6.492 -15.892 1.00 92.56 178 ARG A O 1
ATOM 1467 N N . GLU A 1 179 ? 25.376 -5.511 -15.243 1.00 88.19 179 GLU A N 1
ATOM 1468 C CA . GLU A 1 179 ? 25.819 -5.230 -13.865 1.00 88.19 179 GLU A CA 1
ATOM 1469 C C . GLU A 1 179 ? 26.013 -6.492 -13.011 1.00 88.19 179 GLU A C 1
ATOM 1471 O O . GLU A 1 179 ? 26.720 -6.440 -12.012 1.00 88.19 179 GLU A O 1
ATOM 1476 N N . ARG A 1 180 ? 25.354 -7.610 -13.345 1.00 81.25 180 ARG A N 1
ATOM 1477 C CA . ARG A 1 180 ? 25.512 -8.884 -12.620 1.00 81.25 180 ARG A CA 1
ATOM 1478 C C . ARG A 1 180 ? 26.726 -9.681 -13.089 1.00 81.25 180 ARG A C 1
ATOM 1480 O O . ARG A 1 180 ? 27.221 -10.510 -12.334 1.00 81.25 180 ARG A O 1
ATOM 1487 N N . GLY A 1 181 ? 27.155 -9.470 -14.334 1.00 70.81 181 GLY A N 1
ATOM 1488 C CA . GLY A 1 181 ? 28.319 -10.131 -14.926 1.00 70.81 181 GLY A CA 1
ATOM 1489 C C . GLY A 1 181 ? 29.663 -9.449 -14.641 1.00 70.81 181 GLY A C 1
ATOM 1490 O O . GLY A 1 181 ? 30.692 -9.999 -15.027 1.00 70.81 181 GLY A O 1
ATOM 1491 N N . SER A 1 182 ? 29.655 -8.271 -14.007 1.00 53.25 182 SER A N 1
ATOM 1492 C CA . SER A 1 182 ? 30.830 -7.479 -13.600 1.00 53.25 182 SER A CA 1
ATOM 1493 C C . SER A 1 182 ? 31.108 -7.597 -12.109 1.00 53.25 182 SER A C 1
ATOM 1495 O O . SER A 1 182 ? 32.295 -7.718 -11.742 1.00 53.25 182 SER A O 1
#

Foldseek 3Di:
DPDLVVVVVVCVVVVVVVAQEDEDEQFDQDPPPDDPVCSQPPTDGHLVSLLVCCVVCVRGQGEYEHDQQAVVSQVVSVVRGVYYDDDPNCQQAVLSVLCCCCSPVVDPDDRDDLLRVLVVVLVVLVVVVVVVDASLVSVVRCLNSQPPHPPSVVLNVLSVDPDHDSVSSVVVVVVVVVVVVD

Secondary structure (DSSP, 8-state):
--SHHHHHHHHHHHHTTT--EEEEESB---TTT--TTGGGTSSPB-HHHHHHHHHH-TTSEEEEESS--SHHHHHHHHTTSSEEE--HHHHHSGGGGGGHHHHTS--------HHHHHHHHHHHHHHHHTTT--HHHHHTTSTTTTTTSTTHHHHHHHTSSSS--THHHHHHHHHHHHHH--

pLDDT: mean 94.91, std 5.33, range [53.25, 98.81]

Solvent-accessible surface area (backbone atoms only — not comparable to full-atom values): 10646 Å² total; per-residue (Å²): 120,92,49,69,66,51,48,52,53,49,51,54,56,47,37,76,72,71,50,57,67,45,78,45,57,31,45,56,80,54,86,71,96,48,54,82,69,44,40,75,66,65,53,64,78,45,60,65,61,57,41,48,49,32,67,79,37,68,90,42,45,34,25,45,26,68,92,51,75,49,70,69,54,40,52,65,47,48,77,58,34,78,36,68,54,71,56,70,41,47,56,52,30,42,58,63,59,61,47,40,51,48,73,73,72,65,40,97,67,85,67,73,49,73,67,54,54,48,52,59,48,48,56,52,49,50,64,40,38,78,72,70,45,59,56,53,78,56,52,68,65,51,60,16,51,49,57,96,44,89,66,31,68,56,58,36,52,50,66,64,49,99,66,48,60,72,64,49,56,52,54,48,51,57,50,54,52,55,66,72,78,107